Protein AF-S3ZLZ0-F1 (afdb_monomer)

Solvent-accessible surface area (backbone atoms only — not comparable to full-atom values): 15612 Å² total; per-residue (Å²): 135,89,82,82,87,83,90,78,91,82,80,86,79,88,79,81,82,79,76,82,82,76,79,81,76,82,78,79,80,78,80,73,85,79,81,84,86,83,93,72,87,85,77,96,72,77,96,67,76,80,90,71,89,88,77,70,60,45,66,70,95,40,57,32,29,70,54,44,30,70,66,44,75,74,44,41,88,57,41,86,88,42,59,62,62,49,50,73,42,20,68,31,83,58,87,48,93,52,28,28,36,24,24,20,25,32,58,64,66,50,75,46,72,57,95,88,40,80,34,39,16,30,59,38,65,42,37,48,32,31,43,34,31,36,35,54,58,83,55,33,39,41,82,77,48,73,34,48,33,20,32,64,87,65,48,73,21,26,27,34,55,39,51,88,89,66,54,76,66,46,16,34,64,83,54,80,46,78,49,80,66,32,45,57,25,43,34,31,38,27,50,44,76,45,96,90,51,25,34,42,31,19,21,35,70,50,49,27,43,35,37,24,42,72,75,23,36,39,63,35,35,38,29,24,40,85,70,78,87,61,84,40,58,45,54,74,41,65,75,41,65,42,74,55,71,71,57,77,69,102,69,27,28,63,70,70,87,63,85,77,75,131

pLDDT: mean 81.66, std 24.72, range [25.56, 98.81]

Secondary structure (DSSP, 8-state):
-----------------------------------------------PPPP------EEPP-BHHHHHHHHSTTS-S--TT-B---TTSEEEE-SSTTEEEEE--S---EEEEETTEEEEE-SSTT---EEEEEEEETTEEEEEEEEE-B-TTSPBPPSS-SSTTTSPPEE-TTSSSBPPP-TT---EEEEEE-TTS-EEEEETTTTEEEEE-TTSBEEEEEEETT----S-SS-EEEEE-GGGGG--STT-S---------

InterPro domains:
  IPR027372 Phytase-like domain [PF13449] (84-230)

Nearest PDB structures (foldseek):
  7qrw-assembly1_A  TM=3.285E-01  e=2.115E-02  Homo sapiens
  8j72-assembly1_A  TM=3.447E-01  e=5.380E-02  Mus musculus
  6fpt-assembly2_B  TM=3.811E-01  e=5.555E-01  Danio rerio
  6fpt-assembly1_A  TM=3.580E-01  e=4.663E-01  Danio rerio
  7pi2-assembly1_A  TM=4.188E-01  e=1.413E+00  Plasmodium falciparum 3D7

Radius of gyration: 27.0 Å; Cα contacts (8 Å, |Δi|>4): 533; chains: 1; bounding box: 111×55×60 Å

Mean predicted aligned error: 11.99 Å

Structure (mmCIF, N/CA/C/O backbone):
data_AF-S3ZLZ0-F1
#
_entry.id   AF-S3ZLZ0-F1
#
loop_
_atom_site.group_PDB
_atom_site.id
_atom_site.type_symbol
_atom_site.label_atom_id
_atom_site.label_alt_id
_atom_site.label_comp_id
_atom_site.label_asym_id
_atom_site.label_entity_id
_atom_site.label_seq_id
_atom_site.pdbx_PDB_ins_code
_atom_site.Cartn_x
_atom_site.Cartn_y
_atom_site.Cartn_z
_atom_site.occupancy
_atom_site.B_iso_or_equiv
_atom_site.auth_seq_id
_atom_site.auth_comp_id
_atom_site.auth_asym_id
_atom_site.auth_atom_id
_atom_site.pdbx_PDB_model_num
ATOM 1 N N . MET A 1 1 ? 88.728 6.659 38.361 1.00 40.69 1 MET A N 1
ATOM 2 C CA . MET A 1 1 ? 89.102 7.663 37.345 1.00 40.69 1 MET A CA 1
ATOM 3 C C . MET A 1 1 ? 87.832 8.323 36.850 1.00 40.69 1 MET A C 1
ATOM 5 O O . MET A 1 1 ? 86.852 7.631 36.617 1.00 40.69 1 MET A O 1
ATOM 9 N N . SER A 1 2 ? 87.846 9.652 36.825 1.00 34.69 2 SER A N 1
ATOM 10 C CA . SER A 1 2 ? 86.723 10.522 36.476 1.00 34.69 2 SER A CA 1
ATOM 11 C C . SER A 1 2 ? 86.460 10.497 34.967 1.00 34.69 2 SER A C 1
ATOM 13 O O . SER A 1 2 ? 87.403 10.383 34.183 1.00 34.69 2 SER A O 1
ATOM 15 N N . SER A 1 3 ? 85.207 10.640 34.540 1.00 41.09 3 SER A N 1
ATOM 16 C CA . SER A 1 3 ? 84.878 11.020 33.161 1.00 41.09 3 SER A CA 1
ATOM 17 C C . SER A 1 3 ? 83.669 11.947 33.166 1.00 41.09 3 SER A C 1
ATOM 19 O O . SER A 1 3 ? 82.602 11.614 33.675 1.00 41.09 3 SER A O 1
ATOM 21 N N . HIS A 1 4 ? 83.907 13.145 32.646 1.00 36.84 4 HIS A N 1
ATOM 22 C CA . HIS A 1 4 ? 83.015 14.290 32.593 1.00 36.84 4 HIS A CA 1
ATOM 23 C C . HIS A 1 4 ? 81.880 14.168 31.561 1.00 36.84 4 HIS A C 1
ATOM 25 O O . HIS A 1 4 ? 82.067 13.651 30.467 1.00 36.84 4 HIS A O 1
ATOM 31 N N . ALA A 1 5 ? 80.736 14.734 31.962 1.00 39.12 5 ALA A N 1
ATOM 32 C CA . ALA A 1 5 ? 79.794 15.605 31.247 1.00 39.12 5 ALA A CA 1
ATOM 33 C C . ALA A 1 5 ? 79.650 15.539 29.711 1.00 39.12 5 ALA A C 1
ATOM 35 O O . ALA A 1 5 ? 80.594 15.796 28.974 1.00 39.12 5 ALA A O 1
ATOM 36 N N . ALA A 1 6 ? 78.389 15.495 29.261 1.00 40.47 6 ALA A N 1
ATOM 37 C CA . ALA A 1 6 ? 77.835 16.546 28.397 1.00 40.47 6 ALA A CA 1
ATOM 38 C C . ALA A 1 6 ? 76.295 16.562 28.464 1.00 40.47 6 ALA A C 1
ATOM 40 O O . ALA A 1 6 ? 75.613 15.673 27.960 1.00 40.47 6 ALA A O 1
ATOM 41 N N . ASP A 1 7 ? 75.772 17.615 29.091 1.00 34.62 7 ASP A N 1
ATOM 42 C CA . ASP A 1 7 ? 74.373 18.041 29.092 1.00 34.62 7 ASP A CA 1
ATOM 43 C C . ASP A 1 7 ? 73.974 18.535 27.685 1.00 34.62 7 ASP A C 1
ATOM 45 O O . ASP A 1 7 ? 74.653 19.377 27.090 1.00 34.62 7 ASP A O 1
ATOM 49 N N . ARG A 1 8 ? 72.859 18.031 27.146 1.00 43.31 8 ARG A N 1
ATOM 50 C CA . ARG A 1 8 ? 72.140 18.660 26.029 1.00 43.31 8 ARG A CA 1
ATOM 51 C C . ARG A 1 8 ? 70.652 18.727 26.352 1.00 43.31 8 ARG A C 1
ATOM 53 O O . ARG A 1 8 ? 69.859 17.881 25.942 1.00 43.31 8 ARG A O 1
ATOM 60 N N . ARG A 1 9 ? 70.274 19.813 27.028 1.00 36.22 9 ARG A N 1
ATOM 61 C CA . ARG A 1 9 ? 68.907 20.351 27.073 1.00 36.22 9 ARG A CA 1
ATOM 62 C C . ARG A 1 9 ? 68.297 20.425 25.670 1.00 36.22 9 ARG A C 1
ATOM 64 O O . ARG A 1 9 ? 68.776 21.175 24.820 1.00 36.22 9 ARG A O 1
ATOM 71 N N . ARG A 1 10 ? 67.169 19.741 25.458 1.00 39.72 10 ARG A N 1
ATOM 72 C CA . ARG A 1 10 ? 66.200 20.093 24.410 1.00 39.72 10 ARG A CA 1
ATOM 73 C C . ARG A 1 10 ? 64.973 20.717 25.056 1.00 39.72 10 ARG A C 1
ATOM 75 O O . ARG A 1 10 ? 64.293 20.116 25.879 1.00 39.72 10 ARG A O 1
ATOM 82 N N . VAL A 1 11 ? 64.733 21.961 24.672 1.00 36.62 11 VAL A N 1
ATOM 83 C CA . VAL A 1 11 ? 63.635 22.814 25.113 1.00 36.62 11 VAL A CA 1
ATOM 84 C C . VAL A 1 11 ? 62.456 22.650 24.150 1.00 36.62 11 VAL A C 1
ATOM 86 O O . VAL A 1 11 ? 62.635 22.763 22.944 1.00 36.62 11 VAL A O 1
ATOM 89 N N . ARG A 1 12 ? 61.270 22.458 24.748 1.00 33.28 12 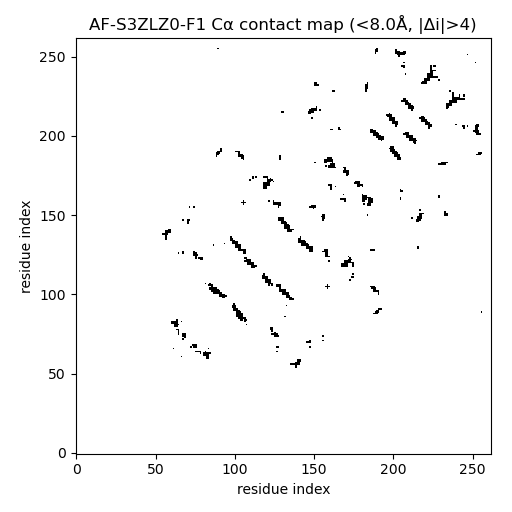ARG A N 1
ATOM 90 C CA . ARG A 1 12 ? 59.898 22.766 24.288 1.00 33.28 12 ARG A CA 1
ATOM 91 C C . ARG A 1 12 ? 59.432 22.211 22.933 1.00 33.28 12 ARG A C 1
ATOM 93 O O . ARG A 1 12 ? 59.915 22.605 21.881 1.00 33.28 12 ARG A O 1
ATOM 100 N N . ARG A 1 13 ? 58.268 21.556 22.966 1.00 37.56 13 ARG A N 1
ATOM 101 C CA . ARG A 1 13 ? 56.982 22.214 22.652 1.00 37.56 13 ARG A CA 1
ATOM 102 C C . ARG A 1 13 ? 55.826 21.267 22.971 1.00 37.56 13 ARG A C 1
ATOM 104 O O . ARG A 1 13 ? 55.656 20.241 22.327 1.00 37.56 13 ARG A O 1
ATOM 111 N N . SER A 1 14 ? 55.041 21.640 23.975 1.00 35.53 14 SER A N 1
ATOM 112 C CA . SER A 1 14 ? 53.722 21.074 24.233 1.00 35.53 14 SER A CA 1
ATOM 113 C C . SER A 1 14 ? 52.812 21.439 23.063 1.00 35.53 14 SER A C 1
ATOM 115 O O . SER A 1 14 ? 52.613 22.623 22.796 1.00 35.53 14 SER A O 1
ATOM 117 N N . VAL A 1 15 ? 52.273 20.444 22.365 1.00 37.19 15 VAL A N 1
ATOM 118 C CA . VAL A 1 15 ? 51.155 20.645 21.441 1.00 37.19 15 VAL A CA 1
ATOM 119 C C . VAL A 1 15 ? 49.917 20.153 22.172 1.00 37.19 15 VAL A C 1
ATOM 121 O O . VAL A 1 15 ? 49.659 18.957 22.260 1.00 37.19 15 VAL A O 1
ATOM 124 N N . ALA A 1 16 ? 49.197 21.096 22.775 1.00 36.84 16 ALA A N 1
ATOM 125 C CA . ALA A 1 16 ? 47.845 20.862 23.244 1.00 36.84 16 ALA A CA 1
ATOM 126 C C . ALA A 1 16 ? 46.958 20.689 22.005 1.00 36.84 16 ALA A C 1
ATOM 128 O O . ALA A 1 16 ? 46.725 21.647 21.269 1.00 36.84 16 ALA A O 1
ATOM 129 N N . PHE A 1 17 ? 46.487 19.469 21.753 1.00 35.56 17 PHE A N 1
ATOM 130 C CA . PHE A 1 17 ? 45.368 19.262 20.843 1.00 35.56 17 PHE A CA 1
ATOM 131 C C . PHE A 1 17 ? 44.108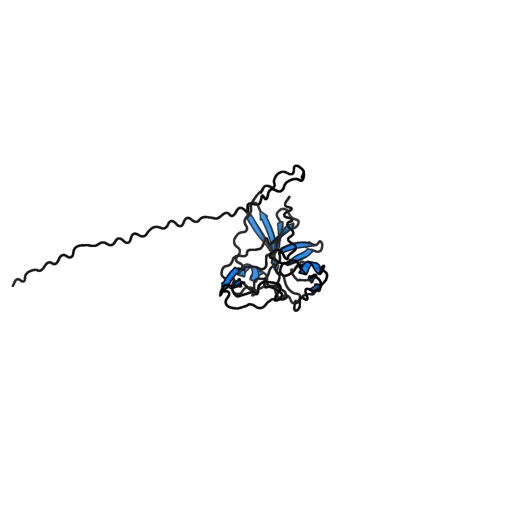 19.748 21.559 1.00 35.56 17 PHE A C 1
ATOM 133 O O . PHE A 1 17 ? 43.531 19.048 22.389 1.00 35.56 17 PHE A O 1
ATOM 140 N N . GLY A 1 18 ? 43.728 20.994 21.279 1.00 33.03 18 GLY A N 1
ATOM 141 C CA . GLY A 1 18 ? 42.407 21.501 21.606 1.00 33.03 18 GLY A CA 1
ATOM 142 C C . GLY A 1 18 ? 41.376 20.683 20.839 1.00 33.03 18 GLY 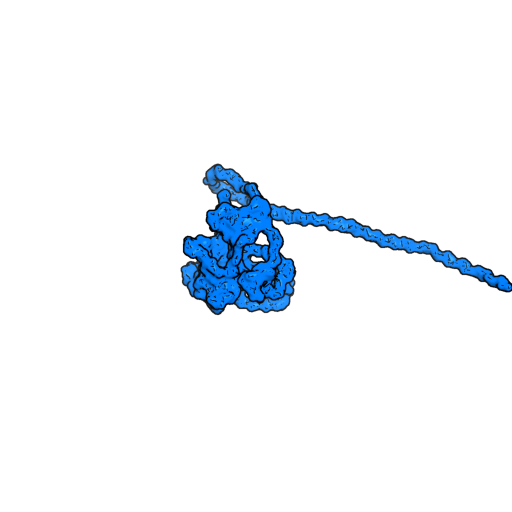A C 1
ATOM 143 O O . GLY A 1 18 ? 41.339 20.724 19.614 1.00 33.03 18 GLY A O 1
ATOM 144 N N . VAL A 1 19 ? 40.568 19.917 21.564 1.00 36.81 19 VAL A N 1
ATOM 145 C CA . VAL A 1 19 ? 39.350 19.304 21.039 1.00 36.81 19 VAL A CA 1
ATOM 146 C C . VAL A 1 19 ? 38.295 20.410 21.011 1.00 36.81 19 VAL A C 1
ATOM 148 O O . VAL A 1 19 ? 37.903 20.873 22.086 1.00 36.81 19 VAL A O 1
ATOM 151 N N . PRO A 1 20 ? 37.822 20.886 19.846 1.00 36.59 20 PRO A N 1
ATOM 152 C CA . PRO A 1 20 ? 36.631 21.712 19.835 1.00 36.59 20 PRO A CA 1
ATOM 153 C C . PRO A 1 20 ? 35.443 20.808 20.177 1.00 36.59 20 PRO A C 1
ATOM 155 O O . PRO A 1 20 ? 35.049 19.933 19.407 1.00 36.59 20 PRO A O 1
ATOM 158 N N . LEU A 1 21 ? 34.906 21.012 21.379 1.00 32.88 21 LEU A N 1
ATOM 159 C CA . LEU A 1 21 ? 33.639 20.470 21.844 1.00 32.88 21 LEU A CA 1
ATOM 160 C C . LEU A 1 21 ? 32.525 21.035 20.947 1.00 32.88 21 LEU A C 1
ATOM 162 O O . LEU A 1 21 ? 31.984 22.108 21.205 1.00 32.88 21 LEU A O 1
ATOM 166 N N . ALA A 1 22 ? 32.224 20.345 19.848 1.00 34.31 22 ALA A N 1
ATOM 167 C CA . ALA A 1 22 ? 31.077 20.663 19.014 1.00 34.31 22 ALA A CA 1
ATOM 168 C C . ALA A 1 22 ? 29.806 20.259 19.773 1.00 34.31 22 ALA A C 1
ATOM 170 O O . ALA A 1 22 ? 29.448 19.084 19.849 1.00 34.31 22 ALA A O 1
ATOM 171 N N . LEU A 1 23 ? 29.147 21.249 20.373 1.00 30.81 23 LEU A N 1
ATOM 172 C CA . LEU A 1 23 ? 27.781 21.145 20.874 1.00 30.81 23 LEU A CA 1
ATOM 173 C C . LEU A 1 23 ? 26.861 20.772 19.702 1.00 30.81 23 LEU A C 1
ATOM 175 O O . LEU A 1 23 ? 26.488 21.621 18.896 1.00 30.81 23 LEU A O 1
ATOM 179 N N . LEU A 1 24 ? 26.510 19.490 19.604 1.00 30.86 24 LEU A N 1
ATOM 180 C CA . LEU A 1 24 ? 25.417 19.000 18.768 1.00 30.86 24 LEU A CA 1
ATOM 181 C C . LEU A 1 24 ? 24.099 19.508 19.362 1.00 30.86 24 LEU A C 1
ATOM 183 O O . LEU A 1 24 ? 23.493 18.875 20.225 1.00 30.86 24 LEU A O 1
ATOM 187 N N . THR A 1 25 ? 23.658 20.679 18.919 1.00 33.03 25 THR A N 1
ATOM 188 C CA . THR A 1 25 ? 22.282 21.128 19.110 1.00 33.03 25 THR A CA 1
ATOM 189 C C . THR A 1 25 ? 21.374 20.262 18.240 1.00 33.03 25 THR A C 1
ATOM 191 O O . THR A 1 25 ? 21.302 20.416 17.023 1.00 33.03 25 THR A O 1
ATOM 194 N N . ALA A 1 26 ? 20.675 19.317 18.868 1.00 34.06 26 ALA A N 1
ATOM 195 C CA . ALA A 1 26 ? 19.578 18.600 18.238 1.00 34.06 26 ALA A CA 1
ATOM 196 C C . ALA A 1 26 ? 18.432 19.590 17.974 1.00 34.06 26 ALA A C 1
ATOM 198 O O . ALA A 1 26 ? 17.624 19.886 18.853 1.00 34.06 26 ALA A O 1
ATOM 199 N N . VAL A 1 27 ? 18.380 20.141 16.761 1.00 32.56 27 VAL A N 1
ATOM 200 C CA . VAL A 1 27 ? 17.217 20.890 16.283 1.00 32.56 27 VAL A CA 1
ATOM 201 C C . VAL A 1 27 ? 16.132 19.866 15.965 1.00 32.56 27 VAL A C 1
ATOM 203 O O . VAL A 1 27 ? 16.143 19.228 14.915 1.00 32.56 27 VAL A O 1
ATOM 206 N N . ALA A 1 28 ? 15.193 19.686 16.892 1.00 33.78 28 ALA A N 1
ATOM 207 C CA . ALA A 1 28 ? 13.940 19.010 16.602 1.00 33.78 28 ALA A CA 1
ATOM 208 C C . ALA A 1 28 ? 13.127 19.910 15.660 1.00 33.78 28 ALA A C 1
ATOM 210 O O . ALA A 1 28 ? 12.515 20.887 16.091 1.00 33.78 28 ALA A O 1
ATOM 211 N N . VAL A 1 29 ? 13.149 19.608 14.361 1.00 31.95 29 VAL A N 1
ATOM 212 C CA . VAL A 1 29 ? 12.260 20.245 13.386 1.00 31.95 29 VAL A CA 1
ATOM 213 C C . VAL A 1 29 ? 10.855 19.700 13.626 1.00 31.95 29 VAL A C 1
ATOM 215 O O . VAL A 1 29 ? 10.463 18.665 13.092 1.00 31.95 29 VAL A O 1
ATOM 218 N N . THR A 1 30 ? 10.077 20.387 14.456 1.00 38.91 30 THR A N 1
ATOM 219 C CA . THR A 1 30 ? 8.628 20.209 14.508 1.00 38.91 30 THR A CA 1
ATOM 220 C C . THR A 1 30 ? 8.035 20.885 13.275 1.00 38.91 30 THR A C 1
ATOM 222 O O . THR A 1 30 ? 7.685 22.060 13.288 1.00 38.91 30 THR A O 1
ATOM 225 N N . GLY A 1 31 ? 7.966 20.148 12.165 1.00 32.38 31 GLY A N 1
ATOM 226 C CA . GLY A 1 31 ? 7.283 20.610 10.961 1.00 32.38 31 GLY A CA 1
ATOM 227 C C . GLY A 1 31 ? 5.791 20.784 11.237 1.00 32.38 31 GLY A C 1
ATOM 228 O O . GLY A 1 31 ? 5.026 19.826 11.169 1.00 32.38 31 GLY A O 1
ATOM 229 N N . THR A 1 32 ? 5.359 22.000 11.565 1.00 35.38 32 THR A N 1
ATOM 230 C CA . THR A 1 32 ? 3.955 22.386 11.465 1.00 35.38 32 THR A CA 1
ATOM 231 C C . THR A 1 32 ? 3.664 22.628 9.990 1.00 35.38 32 THR A C 1
ATOM 233 O O . THR A 1 32 ? 4.237 23.515 9.365 1.00 35.38 32 THR A O 1
ATOM 236 N N . ALA A 1 33 ? 2.798 21.807 9.399 1.00 34.72 33 ALA A N 1
ATOM 237 C CA . ALA A 1 33 ? 2.289 22.060 8.060 1.00 34.72 33 ALA A CA 1
ATOM 238 C C . ALA A 1 33 ? 1.483 23.370 8.081 1.00 34.72 33 ALA A C 1
ATOM 240 O O . ALA A 1 33 ? 0.333 23.402 8.517 1.00 34.72 33 ALA A O 1
ATOM 241 N N . THR A 1 34 ? 2.100 24.468 7.652 1.00 35.88 34 THR A N 1
ATOM 242 C CA . THR A 1 34 ? 1.432 25.745 7.413 1.00 35.88 34 THR A CA 1
ATOM 243 C C . THR A 1 34 ? 0.790 25.708 6.025 1.00 35.88 34 THR A C 1
ATOM 245 O O . THR A 1 34 ? 1.409 26.022 5.015 1.00 35.88 34 THR A O 1
ATOM 248 N N . GLY A 1 35 ? -0.478 25.307 5.949 1.00 38.12 35 GLY A N 1
ATOM 249 C CA . GLY A 1 35 ? -1.365 25.856 4.915 1.00 38.12 35 GLY A CA 1
ATOM 250 C C . GLY A 1 35 ? -1.830 27.234 5.405 1.00 38.12 35 GLY A C 1
ATOM 251 O O . GLY A 1 35 ? -2.051 27.385 6.600 1.00 38.12 35 GLY A O 1
ATOM 252 N N . VAL A 1 36 ? -2.004 28.306 4.638 1.00 40.16 36 VAL A N 1
ATOM 253 C CA . VAL A 1 36 ? -2.258 28.574 3.212 1.00 40.16 36 VAL A CA 1
ATOM 254 C C . VAL A 1 36 ? -2.134 30.110 3.063 1.00 40.16 36 VAL A C 1
ATOM 256 O O . VAL A 1 36 ? -2.397 30.792 4.047 1.00 40.16 36 VAL A O 1
ATOM 259 N N . GLN A 1 37 ? -1.843 30.668 1.877 1.00 38.44 37 GLN A N 1
ATOM 260 C CA . GLN A 1 37 ? -2.653 31.759 1.277 1.00 38.44 37 GLN A CA 1
ATOM 261 C C . GLN A 1 37 ? -2.115 32.165 -0.099 1.00 38.44 37 GLN A C 1
ATOM 263 O O . GLN A 1 37 ? -1.058 32.770 -0.223 1.00 38.44 37 GLN A O 1
ATOM 268 N N . SER A 1 38 ? -2.867 31.814 -1.144 1.00 37.00 38 SER A N 1
ATOM 269 C CA . SER A 1 38 ? -2.905 32.624 -2.360 1.00 37.00 38 SER A CA 1
ATOM 270 C C . SER A 1 38 ? -4.186 33.442 -2.283 1.00 37.00 38 SER A C 1
ATOM 272 O O . SER A 1 38 ? -5.277 32.885 -2.144 1.00 37.00 38 SER A O 1
ATOM 274 N N . ASP A 1 39 ? -4.030 34.761 -2.288 1.00 37.09 39 ASP A N 1
ATOM 275 C CA . ASP A 1 39 ? -5.136 35.700 -2.358 1.00 37.09 39 ASP A CA 1
ATOM 276 C C . ASP A 1 39 ? -5.784 35.590 -3.739 1.00 37.09 39 ASP A C 1
ATOM 278 O O . ASP A 1 39 ? -5.148 35.836 -4.763 1.00 37.09 39 ASP A O 1
ATOM 282 N N . ALA A 1 40 ? -7.060 35.218 -3.767 1.00 37.28 40 ALA A N 1
ATOM 283 C CA . ALA A 1 40 ? -7.909 35.406 -4.929 1.00 37.28 40 ALA A CA 1
ATOM 284 C C . ALA A 1 40 ? -9.134 36.209 -4.502 1.00 37.28 40 ALA A C 1
ATOM 286 O O . ALA A 1 40 ? -9.858 35.857 -3.569 1.00 37.28 40 ALA A O 1
ATOM 287 N N . SER A 1 41 ? -9.325 37.319 -5.203 1.00 39.66 41 SER A N 1
ATOM 288 C CA . SER A 1 41 ? -10.481 38.191 -5.129 1.00 39.66 41 SER A CA 1
ATOM 289 C C . SER A 1 41 ? -11.791 37.425 -5.293 1.00 39.66 41 SER A C 1
ATOM 291 O O . SER A 1 41 ? -11.980 36.724 -6.283 1.00 39.66 41 SER A O 1
ATOM 293 N N . GLY A 1 42 ? -12.705 37.694 -4.361 1.00 41.94 42 GLY A N 1
ATOM 294 C CA . GLY A 1 42 ? -14.140 37.765 -4.609 1.00 41.94 42 GLY A CA 1
ATOM 295 C C . GLY A 1 42 ? -14.873 36.441 -4.780 1.00 41.94 42 GLY A C 1
ATOM 296 O O . GLY A 1 42 ? -15.162 36.050 -5.898 1.00 41.94 42 GLY A O 1
ATOM 297 N N . GLU A 1 43 ? -15.314 35.853 -3.668 1.00 36.09 43 GLU A N 1
ATOM 298 C CA . GLU A 1 43 ? -16.664 35.284 -3.574 1.00 36.09 43 GLU A CA 1
ATOM 299 C C . GLU A 1 43 ? -17.063 35.095 -2.102 1.00 36.09 43 GLU A C 1
ATOM 301 O O . GLU A 1 43 ? -16.321 34.541 -1.289 1.00 36.09 43 GLU A O 1
ATOM 306 N N . SER A 1 44 ? -18.242 35.612 -1.753 1.00 44.78 44 SER A N 1
ATOM 307 C CA . SER A 1 44 ? -18.833 35.574 -0.414 1.00 44.78 44 SER A CA 1
ATOM 308 C C . SER A 1 44 ? -19.050 34.127 0.047 1.00 44.78 44 SER A C 1
ATOM 310 O O . SER A 1 44 ? -19.994 33.460 -0.376 1.00 44.78 44 SER A O 1
ATOM 312 N N . ARG A 1 45 ? -18.181 33.632 0.934 1.00 49.94 45 ARG A N 1
ATOM 313 C CA . ARG A 1 45 ? -18.404 32.401 1.704 1.00 49.94 45 ARG A CA 1
ATOM 314 C C . ARG A 1 45 ? -18.808 32.785 3.123 1.00 49.94 45 ARG A C 1
ATOM 316 O O . ARG A 1 45 ? -18.170 33.629 3.745 1.00 49.94 45 ARG A O 1
ATOM 323 N N . GLY A 1 46 ? -19.901 32.186 3.601 1.00 51.22 46 GLY A N 1
ATOM 324 C CA . GLY A 1 46 ? -20.477 32.441 4.922 1.00 51.22 46 GLY A CA 1
ATOM 325 C C . GLY A 1 46 ? -19.447 32.366 6.053 1.00 51.22 46 GLY A C 1
ATOM 326 O O . GLY A 1 46 ? -18.422 31.702 5.917 1.00 51.22 46 GLY A O 1
ATOM 327 N N . LYS A 1 47 ? -19.741 33.053 7.168 1.00 48.09 47 LYS A N 1
ATOM 328 C CA . LYS A 1 47 ? -18.926 33.167 8.395 1.00 48.09 47 LYS A CA 1
ATOM 329 C C . LYS A 1 47 ? -18.667 31.809 9.085 1.00 48.09 47 LYS A C 1
ATOM 331 O O . LYS A 1 47 ? -19.088 31.591 10.217 1.00 48.09 47 LYS A O 1
ATOM 336 N N . GLY A 1 48 ? -17.988 30.883 8.421 1.00 58.81 48 GLY A N 1
ATOM 337 C CA . GLY A 1 48 ? -17.330 29.755 9.064 1.00 58.81 48 GLY A CA 1
ATOM 338 C C . GLY A 1 48 ? -16.043 30.266 9.698 1.00 58.81 48 GLY A C 1
ATOM 339 O O . GLY A 1 48 ? -15.245 30.911 9.020 1.00 58.81 48 GLY A O 1
ATOM 340 N N . GLY A 1 49 ? -15.862 30.034 11.000 1.00 77.56 49 GLY A N 1
ATOM 341 C CA . GLY A 1 49 ? -14.605 30.352 11.676 1.00 77.56 49 GLY A CA 1
ATOM 342 C C . GLY A 1 49 ? -13.418 29.703 10.961 1.00 77.56 49 GLY A C 1
ATOM 343 O O . GLY A 1 49 ? -13.561 28.662 10.316 1.00 77.56 49 GLY A O 1
ATOM 344 N N . THR A 1 50 ? -12.245 30.322 11.063 1.00 86.75 50 THR A N 1
ATOM 345 C CA . THR A 1 50 ? -11.018 29.760 10.499 1.00 86.75 50 THR A CA 1
ATOM 346 C C . THR A 1 50 ? -10.780 28.353 11.067 1.00 86.75 50 THR A C 1
ATOM 348 O O . THR A 1 50 ? -10.901 28.157 12.283 1.00 86.75 50 THR A O 1
ATOM 351 N N . PRO A 1 51 ? -10.467 27.349 10.223 1.00 86.62 51 PRO A N 1
ATOM 352 C CA . PRO A 1 51 ? -10.095 26.027 10.709 1.00 86.62 51 PRO A CA 1
ATOM 353 C C . PRO A 1 51 ? -8.946 26.144 11.714 1.00 86.62 51 PRO A C 1
ATOM 355 O O . PRO A 1 51 ? -7.945 26.805 11.437 1.00 86.62 51 PRO A O 1
ATOM 358 N N . ARG A 1 52 ? -9.081 25.505 12.881 1.00 92.81 52 ARG A N 1
ATOM 359 C CA . ARG A 1 52 ? -8.020 25.456 13.894 1.00 92.81 52 ARG A CA 1
ATOM 360 C C . ARG A 1 52 ? -7.695 24.015 14.250 1.00 92.81 52 ARG A C 1
ATOM 362 O O . ARG A 1 52 ? -8.595 23.188 14.384 1.00 92.81 52 ARG A O 1
ATOM 369 N N . VAL A 1 53 ? -6.419 23.742 14.498 1.00 89.94 53 VAL A N 1
ATOM 370 C CA . VAL A 1 53 ? -5.985 22.475 15.095 1.00 89.94 53 VAL A CA 1
ATOM 371 C C . VAL A 1 53 ? -6.485 22.421 16.540 1.00 89.94 53 VAL A C 1
ATOM 373 O O . VAL A 1 53 ? -6.158 23.286 17.351 1.00 89.94 53 VAL A O 1
ATOM 376 N N . THR A 1 54 ? -7.306 21.423 16.866 1.00 90.44 54 THR A N 1
ATOM 377 C CA . THR A 1 54 ? -7.888 21.243 18.210 1.00 90.44 54 THR A CA 1
ATOM 378 C C . THR A 1 54 ? -7.074 20.302 19.097 1.00 90.44 54 THR A C 1
ATOM 380 O O . THR A 1 54 ? -7.251 20.301 20.313 1.00 90.44 54 THR A O 1
ATOM 383 N N . GLY A 1 55 ? -6.156 19.533 18.510 1.00 90.56 55 GLY A N 1
ATOM 384 C CA . GLY A 1 55 ? -5.251 18.639 19.218 1.00 90.56 55 GLY A CA 1
ATOM 385 C C . GLY A 1 55 ? -4.280 17.948 18.267 1.00 90.56 55 GLY A C 1
ATOM 386 O O . GLY A 1 55 ? -4.481 17.932 17.054 1.00 90.56 55 GLY A O 1
ATOM 387 N N . THR A 1 56 ? -3.226 17.373 18.834 1.00 93.50 56 THR A N 1
ATOM 388 C CA . THR A 1 56 ? -2.257 16.541 18.119 1.00 93.50 56 THR A CA 1
ATOM 389 C C . THR A 1 56 ? -2.030 15.249 18.890 1.00 93.50 56 THR A C 1
ATOM 391 O O . THR A 1 56 ? -2.058 15.224 20.125 1.00 93.50 56 THR A O 1
ATOM 394 N N . ALA A 1 57 ? -1.818 14.165 18.152 1.00 94.62 57 ALA A N 1
ATOM 395 C CA . ALA A 1 57 ? -1.471 12.870 18.706 1.00 94.62 57 ALA A CA 1
ATOM 396 C C . ALA A 1 57 ? -0.356 12.237 17.878 1.00 94.62 57 ALA A C 1
ATOM 398 O O . ALA A 1 57 ? -0.283 12.445 16.669 1.00 94.62 57 ALA A O 1
ATOM 399 N N . THR A 1 58 ? 0.493 11.461 18.542 1.00 95.25 58 THR A N 1
ATOM 400 C CA . THR A 1 58 ? 1.683 10.864 17.935 1.00 95.25 58 THR A CA 1
ATOM 401 C C . THR A 1 58 ? 1.547 9.349 17.907 1.00 95.25 58 THR A C 1
ATOM 403 O O . THR A 1 58 ? 1.207 8.730 18.920 1.00 95.25 58 THR A O 1
ATOM 406 N N . LEU A 1 59 ? 1.809 8.760 16.743 1.00 94.75 59 LEU A N 1
ATOM 407 C CA . LEU A 1 59 ? 2.102 7.338 16.618 1.00 94.75 59 LEU A CA 1
ATOM 408 C C . LEU A 1 59 ? 3.579 7.140 16.967 1.00 94.75 59 LEU A C 1
ATOM 410 O O . LEU A 1 59 ? 4.418 7.859 16.434 1.00 94.75 59 LEU A O 1
ATOM 414 N N . GLY A 1 60 ? 3.876 6.232 17.895 1.00 94.38 60 GLY A N 1
ATOM 415 C CA . GLY A 1 60 ? 5.265 5.881 18.204 1.00 94.38 60 GLY A CA 1
ATOM 416 C C . GLY A 1 60 ? 5.914 5.091 17.069 1.00 94.38 60 GLY A C 1
ATOM 417 O O . GLY A 1 60 ? 5.209 4.572 16.203 1.00 94.38 60 GLY A O 1
ATOM 418 N N . ASP A 1 61 ? 7.236 4.973 17.111 1.00 96.12 61 ASP A N 1
ATOM 419 C CA . ASP A 1 61 ? 7.998 4.251 16.094 1.00 96.12 61 ASP A CA 1
ATOM 420 C C . ASP A 1 61 ? 7.591 2.770 16.061 1.00 96.12 61 ASP A C 1
ATOM 422 O O . ASP A 1 61 ? 7.454 2.103 17.094 1.00 96.12 61 ASP A O 1
ATOM 426 N N . ILE A 1 62 ? 7.352 2.262 14.855 1.00 97.44 62 ILE A N 1
ATOM 427 C CA . ILE A 1 62 ? 6.991 0.868 14.603 1.00 97.44 62 ILE A CA 1
ATOM 428 C C . ILE A 1 62 ? 7.963 0.350 13.547 1.00 97.44 62 ILE A C 1
ATOM 430 O O . ILE A 1 62 ? 7.855 0.779 12.403 1.00 97.44 62 ILE A O 1
ATOM 434 N N . PRO A 1 63 ? 8.845 -0.609 13.862 1.00 97.94 63 PRO A N 1
ATOM 435 C CA . PRO A 1 63 ? 9.747 -1.179 12.868 1.00 97.94 63 PRO A CA 1
ATOM 436 C C . PRO A 1 63 ? 8.980 -1.808 11.693 1.00 97.94 63 PRO A C 1
ATOM 438 O O . PRO A 1 63 ? 8.095 -2.651 11.899 1.00 97.94 63 PRO A O 1
ATOM 441 N N . LEU A 1 64 ? 9.316 -1.421 10.458 1.00 98.06 64 LEU A N 1
ATOM 442 C CA . LEU A 1 64 ? 8.560 -1.803 9.260 1.00 98.06 64 LEU A CA 1
ATOM 443 C C . LEU A 1 64 ? 8.610 -3.309 8.987 1.00 98.06 64 LEU A C 1
ATOM 445 O O . LEU A 1 64 ? 7.576 -3.915 8.684 1.00 98.06 64 LEU A O 1
ATOM 449 N N . GLY A 1 65 ? 9.789 -3.928 9.089 1.00 98.00 65 GLY A N 1
ATOM 450 C CA . GLY A 1 65 ? 9.964 -5.357 8.840 1.00 98.00 65 GLY A CA 1
ATOM 451 C C . GLY A 1 65 ? 9.158 -6.215 9.816 1.00 98.00 65 GLY A C 1
ATOM 452 O O . GLY A 1 65 ? 8.341 -7.025 9.370 1.00 98.00 65 GLY A O 1
ATOM 453 N N . PRO A 1 66 ? 9.309 -6.027 11.141 1.00 98.19 66 PRO A N 1
ATOM 454 C CA . PRO A 1 66 ? 8.492 -6.707 12.144 1.00 98.19 66 PRO A CA 1
ATOM 455 C C . PRO A 1 66 ? 6.984 -6.476 12.003 1.00 98.19 66 PRO A C 1
ATOM 457 O O . PRO A 1 66 ? 6.210 -7.392 12.284 1.00 98.19 66 PRO A O 1
ATOM 460 N N . PHE A 1 67 ? 6.547 -5.286 11.578 1.00 98.25 67 PHE A N 1
ATOM 461 C CA . PHE A 1 67 ? 5.135 -5.032 11.284 1.00 98.25 67 PHE A CA 1
ATOM 462 C C . PHE A 1 67 ? 4.645 -5.885 10.107 1.00 98.25 67 PHE A C 1
ATOM 464 O O . PHE A 1 67 ? 3.700 -6.656 10.269 1.00 98.25 67 PHE A O 1
ATOM 471 N N . SER A 1 68 ? 5.326 -5.806 8.963 1.00 98.06 68 SER A N 1
ATOM 472 C CA . SER A 1 68 ? 4.924 -6.495 7.727 1.00 98.06 68 SER A CA 1
ATOM 473 C C . SER A 1 68 ? 4.954 -8.017 7.906 1.00 98.06 68 SER A C 1
ATOM 475 O O . SER A 1 68 ? 3.965 -8.703 7.661 1.00 98.06 68 SER A O 1
ATOM 477 N N . ASN A 1 69 ? 6.036 -8.551 8.485 1.00 98.19 69 ASN A N 1
ATOM 478 C CA . ASN A 1 69 ? 6.203 -9.991 8.701 1.00 98.19 69 ASN A CA 1
ATOM 479 C C . ASN A 1 69 ? 5.249 -10.585 9.749 1.00 98.19 69 ASN A C 1
ATOM 481 O O . ASN A 1 69 ? 5.051 -11.800 9.770 1.00 98.19 69 ASN A O 1
ATOM 485 N N . ARG A 1 70 ? 4.649 -9.761 10.619 1.00 98.06 70 ARG A N 1
ATOM 486 C CA . ARG A 1 70 ? 3.565 -10.205 11.510 1.00 98.06 70 ARG A CA 1
ATOM 487 C C . ARG A 1 70 ? 2.272 -10.454 10.735 1.00 98.06 70 ARG A C 1
ATOM 489 O O . ARG A 1 70 ? 1.510 -11.335 11.121 1.00 98.06 70 ARG A O 1
ATOM 496 N N . LEU A 1 71 ? 2.023 -9.677 9.680 1.00 97.50 71 LEU A N 1
ATOM 497 C CA . LEU A 1 71 ? 0.838 -9.807 8.831 1.00 97.50 71 LEU A CA 1
ATOM 498 C C . LEU A 1 71 ? 1.026 -10.899 7.777 1.00 97.50 71 LEU A C 1
ATOM 500 O O . LEU A 1 71 ? 0.157 -11.755 7.618 1.00 97.50 71 LEU A O 1
ATOM 504 N N . LEU A 1 72 ? 2.166 -10.884 7.085 1.00 97.06 72 LEU A N 1
ATOM 505 C CA . LEU A 1 72 ? 2.549 -11.857 6.069 1.00 97.06 72 LEU A CA 1
ATOM 506 C C . LEU A 1 72 ? 4.023 -12.250 6.261 1.00 97.06 72 LEU A C 1
ATOM 508 O O . LEU A 1 72 ? 4.922 -11.506 5.872 1.00 97.06 72 LEU A O 1
ATOM 512 N N . PRO A 1 73 ? 4.311 -13.420 6.856 1.00 97.38 73 PRO A N 1
ATOM 513 C CA . PRO A 1 73 ? 5.684 -13.829 7.129 1.00 97.38 73 PRO A CA 1
ATOM 514 C C . PRO A 1 73 ? 6.557 -13.906 5.871 1.00 97.38 73 PRO A C 1
ATOM 516 O O . PRO A 1 73 ? 6.218 -14.579 4.897 1.00 97.38 73 PRO A O 1
ATOM 519 N N . GLY A 1 74 ? 7.723 -13.258 5.922 1.00 95.88 74 GLY A N 1
ATOM 520 C CA . GLY A 1 74 ? 8.754 -13.337 4.888 1.00 95.88 74 GLY A CA 1
ATOM 521 C C . GLY A 1 74 ? 8.610 -12.328 3.747 1.00 95.88 74 GLY A C 1
ATOM 522 O O . GLY A 1 74 ? 9.411 -12.386 2.810 1.00 95.88 74 GLY A O 1
ATOM 523 N N . THR A 1 75 ? 7.645 -11.401 3.803 1.00 95.50 75 THR A N 1
ATOM 524 C CA . THR A 1 75 ? 7.509 -10.342 2.787 1.00 95.50 75 THR A CA 1
ATOM 525 C C . THR A 1 75 ? 8.665 -9.351 2.851 1.00 95.50 75 THR A C 1
ATOM 527 O O . THR A 1 75 ? 9.220 -8.979 1.815 1.00 95.50 75 THR A O 1
ATOM 530 N N . VAL A 1 76 ? 9.129 -9.014 4.058 1.00 97.56 76 VAL A N 1
ATOM 531 C CA . VAL A 1 76 ? 10.248 -8.092 4.271 1.00 97.56 76 VAL A CA 1
ATOM 532 C C . VAL A 1 76 ? 11.457 -8.842 4.824 1.00 97.56 76 VAL A C 1
ATOM 534 O O . VAL A 1 76 ? 11.484 -9.251 5.980 1.00 97.56 76 VAL A O 1
ATOM 537 N N . ARG A 1 77 ? 12.484 -9.018 3.985 1.00 95.06 77 ARG A N 1
ATOM 538 C CA . ARG A 1 77 ? 13.747 -9.678 4.372 1.00 95.06 77 ARG A CA 1
ATOM 539 C C . ARG A 1 77 ? 14.737 -8.739 5.060 1.00 95.06 77 ARG A C 1
ATOM 541 O O . ARG A 1 77 ? 15.494 -9.179 5.913 1.00 95.06 77 ARG A O 1
ATOM 548 N N . ASP A 1 78 ? 14.739 -7.477 4.651 1.00 96.62 78 ASP A N 1
ATOM 549 C CA . ASP A 1 78 ? 15.626 -6.431 5.150 1.00 96.62 78 ASP A CA 1
ATOM 550 C C . ASP A 1 78 ? 14.904 -5.089 4.993 1.00 96.62 78 ASP A C 1
ATOM 552 O O . ASP A 1 78 ? 14.657 -4.636 3.870 1.00 96.62 78 ASP A O 1
ATOM 556 N N . ASP A 1 79 ? 14.514 -4.497 6.120 1.00 96.06 79 ASP A N 1
ATOM 557 C CA . ASP A 1 79 ? 13.835 -3.202 6.179 1.00 96.06 79 ASP A CA 1
ATOM 558 C C . ASP A 1 79 ? 14.808 -2.019 6.236 1.00 96.06 79 ASP A C 1
ATOM 560 O O . ASP A 1 79 ? 14.364 -0.873 6.196 1.00 96.06 79 ASP A O 1
ATOM 564 N N . ARG A 1 80 ? 16.124 -2.276 6.296 1.00 95.94 80 ARG A N 1
ATOM 565 C CA . ARG A 1 80 ? 17.185 -1.261 6.384 1.00 95.94 80 ARG A CA 1
ATOM 566 C C . ARG A 1 80 ? 17.021 -0.314 7.578 1.00 95.94 80 ARG A C 1
ATOM 568 O O . ARG A 1 80 ? 17.459 0.832 7.508 1.00 95.94 80 ARG A O 1
ATOM 575 N N . GLY A 1 81 ? 16.388 -0.780 8.658 1.00 96.06 81 GLY A N 1
ATOM 576 C CA . GLY A 1 81 ? 16.116 0.033 9.845 1.00 96.06 81 GLY A CA 1
ATOM 577 C C . GLY A 1 81 ? 15.072 1.128 9.614 1.00 96.06 81 GLY A C 1
ATOM 578 O O . GLY A 1 81 ? 15.052 2.109 10.350 1.00 96.06 81 GLY A O 1
ATOM 579 N N . VAL A 1 82 ? 14.241 0.996 8.576 1.00 95.94 82 VAL A N 1
ATOM 580 C CA . VAL A 1 82 ? 13.150 1.933 8.303 1.00 95.94 82 VAL A CA 1
ATOM 581 C C . VAL A 1 82 ? 11.960 1.626 9.212 1.00 95.94 82 VAL A C 1
ATOM 583 O O . VAL A 1 82 ? 11.508 0.483 9.303 1.00 95.94 82 VAL A O 1
ATOM 586 N N . ASP A 1 83 ? 11.409 2.662 9.837 1.00 97.00 83 ASP A N 1
ATOM 587 C CA . ASP A 1 83 ? 10.138 2.574 10.551 1.00 97.00 83 ASP A CA 1
ATOM 588 C C . ASP A 1 83 ? 8.939 2.671 9.597 1.00 97.00 83 ASP A C 1
ATOM 590 O O . ASP A 1 83 ? 8.998 3.235 8.500 1.00 97.00 83 ASP A O 1
ATOM 594 N N . LEU A 1 84 ? 7.813 2.109 10.025 1.00 95.62 84 LEU A N 1
ATOM 595 C CA . LEU A 1 84 ? 6.541 2.131 9.326 1.00 95.62 84 LEU A CA 1
ATOM 596 C C . LE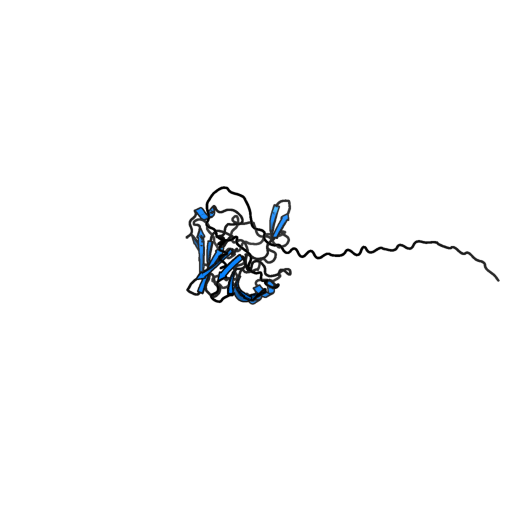U A 1 84 ? 6.020 3.570 9.218 1.00 95.62 84 LEU A C 1
ATOM 598 O O . LEU A 1 84 ? 5.405 4.110 10.138 1.00 95.62 84 LEU A O 1
ATOM 602 N N . GLY A 1 85 ? 6.235 4.167 8.052 1.00 90.19 85 GLY A N 1
ATOM 603 C CA . GLY A 1 85 ? 5.611 5.416 7.632 1.00 90.19 85 GLY A CA 1
ATOM 604 C C . GLY A 1 85 ? 4.351 5.193 6.794 1.00 90.19 85 GLY A C 1
ATOM 605 O O . GLY A 1 85 ? 3.890 4.071 6.592 1.00 90.19 85 GLY A O 1
ATOM 606 N N . GLY A 1 86 ? 3.777 6.285 6.288 1.00 90.19 86 GLY A N 1
ATOM 607 C CA . GLY A 1 86 ? 2.717 6.237 5.274 1.00 90.19 86 GLY A CA 1
ATOM 608 C C . GLY A 1 86 ? 1.363 5.692 5.740 1.00 90.19 86 GLY A C 1
ATOM 609 O O . GLY A 1 86 ? 0.433 5.693 4.950 1.00 90.19 86 GLY A O 1
ATOM 610 N N . ILE A 1 87 ? 1.209 5.275 7.004 1.00 91.12 87 ILE A N 1
ATOM 611 C CA . ILE A 1 87 ? -0.042 4.744 7.587 1.00 91.12 87 ILE A CA 1
ATOM 612 C C . ILE A 1 87 ? -1.246 5.687 7.464 1.00 91.12 87 ILE A C 1
ATOM 614 O O . ILE A 1 87 ? -2.377 5.238 7.604 1.00 91.12 87 ILE A O 1
ATOM 618 N N . GLY A 1 88 ? -1.012 6.982 7.256 1.00 88.81 88 GLY A N 1
ATOM 619 C CA . GLY A 1 88 ? -2.038 8.009 7.109 1.00 88.81 88 GLY A CA 1
ATOM 620 C C . GLY A 1 88 ? -2.273 8.433 5.665 1.00 88.81 88 GLY A C 1
ATOM 621 O O . GLY A 1 88 ? -2.624 9.592 5.466 1.00 88.81 88 GLY A O 1
ATOM 622 N N . SER A 1 89 ? -2.043 7.553 4.683 1.00 93.19 89 SER A N 1
ATOM 623 C CA . SER A 1 89 ? -2.297 7.907 3.284 1.00 93.19 89 SER A CA 1
ATOM 624 C C . SER A 1 89 ? -3.780 8.248 3.045 1.00 93.19 89 SER A C 1
ATOM 626 O O . SER A 1 89 ? -4.104 9.200 2.338 1.00 93.19 89 SER A O 1
ATOM 628 N N . ASP A 1 90 ? -4.685 7.580 3.771 1.00 95.69 90 ASP A N 1
ATOM 629 C CA . ASP A 1 90 ? -6.044 8.075 4.025 1.00 95.69 90 ASP A CA 1
ATOM 630 C C . ASP A 1 90 ? -6.598 7.540 5.360 1.00 95.69 90 ASP A C 1
ATOM 632 O O . ASP A 1 90 ? -6.010 6.650 5.986 1.00 95.69 90 ASP A O 1
ATOM 636 N N . ILE A 1 91 ? -7.726 8.093 5.816 1.00 95.81 91 ILE A N 1
ATOM 637 C CA . ILE A 1 91 ? -8.365 7.795 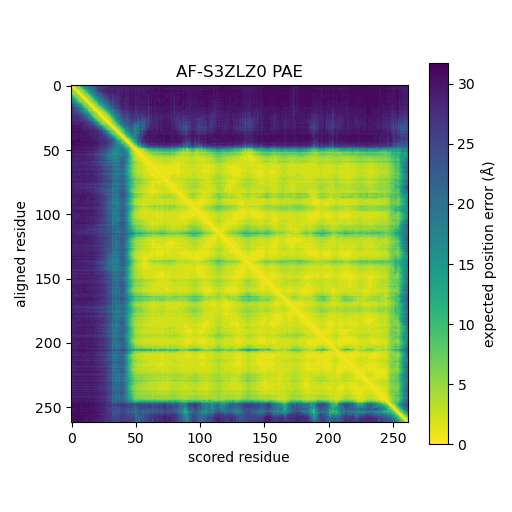7.099 1.00 95.81 91 ILE A CA 1
ATOM 638 C C . ILE A 1 91 ? -9.899 7.758 6.992 1.00 95.81 91 ILE A C 1
ATOM 640 O O . ILE A 1 91 ? -10.537 8.631 6.415 1.00 95.81 91 ILE A O 1
ATOM 644 N N . TYR A 1 92 ? -10.519 6.769 7.637 1.00 97.19 92 TYR A N 1
ATOM 645 C CA . TYR A 1 92 ? -11.966 6.560 7.660 1.00 97.19 92 TYR A CA 1
ATOM 646 C C . TYR A 1 92 ? -12.469 6.200 9.071 1.00 97.19 92 TYR A C 1
ATOM 648 O O . TYR A 1 92 ? -11.842 5.387 9.750 1.00 97.19 92 TYR A O 1
ATOM 656 N N . PRO A 1 93 ? -13.610 6.729 9.555 1.00 97.38 93 PRO A N 1
ATOM 657 C CA . PRO A 1 93 ? -14.131 6.393 10.884 1.00 97.38 93 PRO A CA 1
ATOM 658 C C . PRO A 1 93 ? -14.416 4.894 11.067 1.00 97.38 93 PRO A C 1
ATOM 660 O O . PRO A 1 93 ? -15.059 4.258 10.233 1.00 97.38 93 PRO A O 1
ATOM 663 N N . ALA A 1 94 ? -14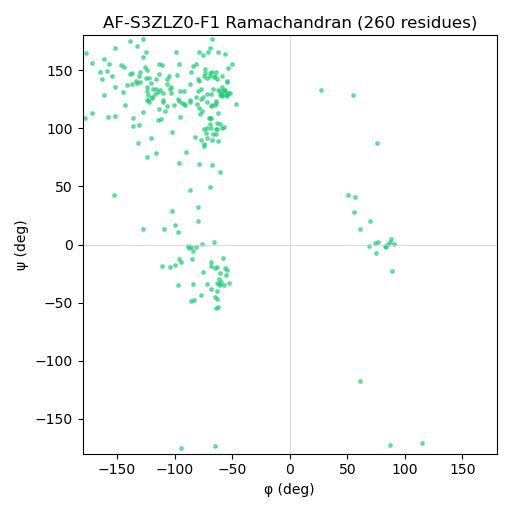.015 4.317 12.203 1.00 96.75 94 ALA A N 1
ATOM 664 C CA . ALA A 1 94 ? -14.232 2.894 12.494 1.00 96.75 94 ALA A CA 1
ATOM 665 C C . ALA A 1 94 ? -15.431 2.608 13.421 1.00 96.75 94 ALA A C 1
ATOM 667 O O . ALA A 1 94 ? -15.539 1.521 13.991 1.00 96.75 94 ALA A O 1
ATOM 668 N N . GLY A 1 95 ? -16.331 3.581 13.585 1.00 92.69 95 GLY A N 1
ATOM 669 C CA . GLY A 1 95 ? -17.596 3.451 14.318 1.00 92.69 95 GLY A CA 1
ATOM 670 C C . GLY A 1 95 ? -17.526 3.755 15.818 1.00 92.69 95 GLY A C 1
ATOM 671 O O . GLY A 1 95 ? -18.537 4.133 16.400 1.00 92.69 95 GLY A O 1
ATOM 672 N N . ARG A 1 96 ? -16.349 3.661 16.453 1.00 95.75 96 ARG A N 1
ATOM 673 C CA . ARG A 1 96 ? -16.140 4.103 17.844 1.00 95.75 96 ARG A CA 1
ATOM 674 C C . ARG A 1 96 ? -15.369 5.416 17.885 1.00 95.75 96 ARG A C 1
ATOM 676 O O . ARG A 1 96 ? -14.477 5.638 17.070 1.00 95.75 96 ARG A O 1
ATOM 683 N N . LYS A 1 97 ? -15.687 6.277 18.859 1.00 94.75 97 LYS A N 1
ATOM 684 C CA . LYS A 1 97 ? -14.989 7.556 19.053 1.00 94.75 97 LYS A CA 1
ATOM 685 C C . LYS A 1 97 ? -13.483 7.317 19.198 1.00 94.75 97 LYS A C 1
ATOM 687 O O . LYS A 1 97 ? -13.061 6.497 20.011 1.00 94.75 97 LYS A O 1
ATOM 692 N N . GLY A 1 98 ? -12.699 8.044 18.407 1.00 95.38 98 GLY A N 1
ATOM 693 C CA . GLY A 1 98 ? -11.243 7.935 18.388 1.00 95.38 98 GLY A CA 1
ATOM 694 C C . GLY A 1 98 ? -10.704 6.706 17.656 1.00 95.38 98 GLY A C 1
ATOM 695 O O . GLY A 1 98 ? -9.492 6.544 17.636 1.00 95.38 98 GLY A O 1
ATOM 696 N N . GLU A 1 99 ? -11.538 5.847 17.060 1.00 97.88 99 GLU A N 1
ATOM 697 C CA . GLU A 1 99 ? -11.071 4.743 16.218 1.00 97.88 99 GLU A CA 1
ATOM 698 C C . GLU A 1 99 ? -11.250 5.038 14.736 1.00 97.88 99 GLU A C 1
ATOM 700 O O . GLU A 1 99 ? -12.321 5.459 14.288 1.00 97.88 99 GLU A O 1
ATOM 705 N N . PHE A 1 100 ? -10.214 4.717 13.970 1.00 98.19 100 PHE A N 1
ATOM 706 C CA . PHE A 1 100 ? -10.177 4.948 12.538 1.00 98.19 100 PHE A CA 1
ATOM 707 C C . PHE A 1 100 ? -9.551 3.759 11.818 1.00 98.19 100 PHE A C 1
ATOM 709 O O . PHE A 1 100 ? -8.666 3.093 12.351 1.00 98.19 100 PHE A O 1
ATOM 716 N N . TRP A 1 101 ? -10.032 3.496 10.613 1.00 98.50 101 TRP A N 1
ATOM 717 C CA . TRP A 1 101 ? -9.329 2.723 9.606 1.00 98.50 101 TRP A CA 1
ATOM 718 C C . TRP A 1 101 ? -8.425 3.667 8.833 1.00 98.50 101 TRP A C 1
ATOM 720 O O . TRP A 1 101 ? -8.836 4.770 8.495 1.00 98.50 101 TRP A O 1
ATOM 730 N N . THR A 1 102 ? -7.217 3.234 8.544 1.00 98.12 102 THR A N 1
ATOM 731 C CA . THR A 1 102 ? -6.270 3.930 7.692 1.00 98.12 102 THR A CA 1
ATOM 732 C C . THR A 1 102 ? -5.686 2.941 6.694 1.00 98.12 102 THR A C 1
ATOM 734 O O . THR A 1 102 ? -5.921 1.731 6.787 1.00 98.12 102 THR A O 1
ATOM 737 N N . VAL A 1 103 ? -4.938 3.445 5.724 1.00 98.12 103 VAL A N 1
ATOM 738 C CA . VAL A 1 103 ? -4.201 2.618 4.771 1.00 98.12 103 VAL A CA 1
ATOM 739 C C . VAL A 1 103 ? -2.781 3.147 4.649 1.00 98.12 103 VAL A C 1
ATOM 741 O O . VAL A 1 103 ? -2.566 4.361 4.671 1.00 98.12 103 VAL A O 1
ATOM 744 N N . THR A 1 104 ? -1.808 2.241 4.581 1.00 97.62 104 THR A N 1
ATOM 745 C CA . THR A 1 104 ? -0.427 2.630 4.297 1.00 97.62 104 THR A CA 1
ATOM 746 C C . THR A 1 104 ? -0.267 3.003 2.824 1.00 97.62 104 THR A C 1
ATOM 748 O O . THR A 1 104 ? -0.941 2.442 1.971 1.00 97.62 104 THR A O 1
ATOM 751 N N . ASP A 1 105 ? 0.670 3.889 2.524 1.00 95.12 105 ASP A N 1
ATOM 752 C CA . ASP A 1 105 ? 1.168 4.186 1.171 1.00 95.12 105 ASP A CA 1
ATOM 753 C C . ASP A 1 105 ? 1.895 2.951 0.555 1.00 95.12 105 ASP A C 1
ATOM 755 O O . ASP A 1 105 ? 1.956 1.880 1.169 1.00 95.12 105 ASP A O 1
ATOM 759 N N . ARG A 1 106 ? 2.522 3.084 -0.619 1.00 95.19 106 ARG A N 1
ATOM 760 C CA . ARG A 1 106 ? 3.398 2.095 -1.282 1.00 95.19 106 ARG A CA 1
ATOM 761 C C . ARG A 1 106 ? 4.710 1.784 -0.550 1.00 95.19 106 ARG A C 1
ATOM 763 O O . ARG A 1 106 ? 5.547 1.026 -1.037 1.00 95.19 106 ARG A O 1
ATOM 770 N N . GLY A 1 107 ? 4.931 2.384 0.611 1.00 95.75 107 GLY A N 1
ATOM 771 C CA . GLY A 1 107 ? 6.114 2.155 1.430 1.00 95.75 107 GLY A CA 1
ATOM 772 C C . GLY A 1 107 ? 7.319 3.032 1.083 1.00 95.75 107 GLY A C 1
ATOM 773 O O . GLY A 1 107 ? 7.224 3.988 0.301 1.00 95.75 107 GLY A O 1
ATOM 774 N N . PRO A 1 108 ? 8.475 2.740 1.709 1.00 95.94 108 PRO A N 1
ATOM 775 C CA . PRO A 1 108 ? 9.649 3.594 1.633 1.00 95.94 108 PRO A CA 1
ATOM 776 C C . PRO A 1 108 ? 10.120 3.747 0.194 1.00 95.94 108 PRO A C 1
ATOM 778 O O . PRO A 1 108 ? 10.341 2.762 -0.514 1.00 95.94 108 PRO A O 1
ATOM 781 N N . ASN A 1 109 ? 10.313 4.991 -0.226 1.00 95.31 109 ASN A N 1
ATOM 782 C CA . ASN A 1 109 ? 10.868 5.298 -1.528 1.00 95.31 109 ASN A CA 1
ATOM 783 C C . ASN A 1 109 ? 11.771 6.531 -1.468 1.00 95.31 109 ASN A C 1
ATOM 785 O O . ASN A 1 109 ? 11.617 7.401 -0.613 1.00 95.31 109 ASN A O 1
ATOM 789 N N . GLY A 1 110 ? 12.736 6.585 -2.379 1.00 93.75 110 GLY A N 1
ATOM 790 C CA . GLY A 1 110 ? 13.702 7.672 -2.487 1.00 93.75 110 GLY A CA 1
ATOM 791 C C . GLY A 1 110 ? 13.951 8.053 -3.937 1.00 93.75 110 GLY A C 1
ATOM 792 O O . GLY A 1 110 ? 13.443 7.426 -4.864 1.00 93.75 110 GLY A O 1
ATOM 793 N N . GLN A 1 111 ? 14.734 9.103 -4.155 1.00 94.75 111 GLN A N 1
ATOM 794 C CA . GLN A 1 111 ? 15.090 9.532 -5.501 1.00 94.75 111 GLN A CA 1
ATOM 795 C C . GLN A 1 111 ? 16.577 9.862 -5.560 1.00 94.75 111 GLN A C 1
ATOM 797 O O . GLN A 1 111 ? 17.013 10.883 -5.031 1.00 94.75 111 GLN A O 1
ATOM 802 N N . ILE A 1 112 ? 17.343 9.010 -6.237 1.00 95.06 112 ILE A N 1
ATOM 803 C CA . ILE A 1 112 ? 18.791 9.164 -6.408 1.00 95.06 112 ILE A CA 1
ATOM 804 C C . ILE A 1 112 ? 19.067 9.604 -7.847 1.00 95.06 112 ILE A C 1
ATOM 806 O O . ILE A 1 112 ? 18.383 9.181 -8.779 1.00 95.06 112 ILE A O 1
ATOM 810 N N . LYS A 1 113 ? 20.047 10.490 -8.045 1.00 95.25 113 LYS A N 1
ATOM 811 C CA . LYS A 1 113 ? 20.521 10.858 -9.385 1.00 95.25 113 LYS A CA 1
ATOM 812 C C . LYS A 1 113 ? 21.717 9.985 -9.754 1.00 95.25 113 LYS A C 1
ATOM 814 O O . LYS A 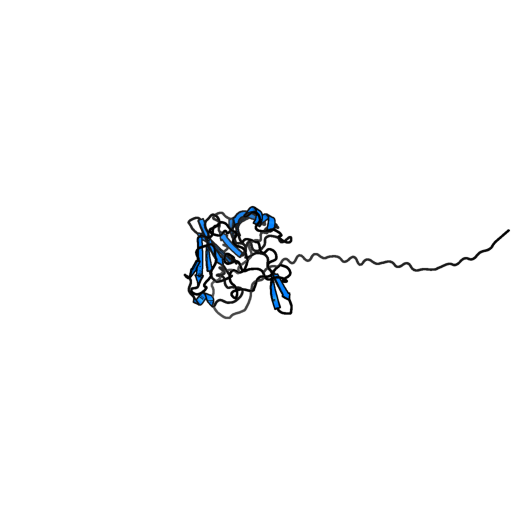1 113 ? 22.726 10.036 -9.063 1.00 95.25 113 LYS A O 1
ATOM 819 N N . VAL A 1 114 ? 21.611 9.250 -10.857 1.00 93.25 114 VAL A N 1
ATOM 820 C CA . VAL A 1 114 ? 22.703 8.467 -11.455 1.00 93.25 114 VAL A CA 1
ATOM 821 C C . VAL A 1 114 ? 22.881 8.963 -12.885 1.00 93.25 114 VAL A C 1
ATOM 823 O O . VAL A 1 114 ? 21.908 9.004 -13.640 1.00 93.25 114 VAL A O 1
ATOM 826 N N . ASP A 1 115 ? 24.083 9.422 -13.233 1.00 91.50 115 ASP A N 1
ATOM 827 C CA . ASP A 1 115 ? 24.406 10.001 -14.550 1.00 91.50 115 ASP A CA 1
ATOM 828 C C . ASP A 1 115 ? 23.425 11.105 -14.987 1.00 91.50 115 ASP A C 1
ATOM 830 O O . ASP A 1 115 ? 22.927 11.146 -16.113 1.00 91.50 115 ASP A O 1
ATOM 834 N N . GLY A 1 116 ? 23.057 11.978 -14.044 1.00 90.25 116 GLY A N 1
ATOM 835 C CA . GLY A 1 116 ? 22.109 13.074 -14.271 1.00 90.25 116 GLY A CA 1
ATOM 836 C C . GLY A 1 116 ? 20.634 12.656 -14.372 1.00 90.25 116 GLY A C 1
ATOM 837 O O . GLY A 1 116 ? 19.762 13.527 -14.364 1.00 90.25 116 GLY A O 1
ATOM 838 N N . LYS A 1 117 ? 20.317 11.355 -14.391 1.00 91.81 117 LYS A N 1
ATOM 839 C CA . LYS A 1 117 ? 18.942 10.834 -14.446 1.00 91.81 117 LYS A CA 1
ATOM 840 C C . LYS A 1 117 ? 18.428 10.499 -13.048 1.00 91.81 117 LYS A C 1
ATOM 842 O O . LYS A 1 117 ? 19.102 9.834 -12.265 1.00 91.81 117 LYS A O 1
ATOM 847 N N . LYS A 1 118 ? 17.211 10.949 -12.730 1.00 93.25 118 LYS A N 1
ATOM 848 C CA . LYS A 1 118 ? 16.516 10.585 -11.486 1.00 93.25 118 LYS A CA 1
ATOM 849 C C . LYS A 1 118 ? 16.059 9.124 -11.564 1.00 93.25 118 LYS A C 1
ATOM 851 O O . LYS A 1 118 ? 15.409 8.744 -12.533 1.00 93.25 118 LYS A O 1
ATOM 856 N N . ARG A 1 119 ? 16.374 8.335 -10.539 1.00 95.38 119 ARG A N 1
ATOM 857 C CA . ARG A 1 119 ? 15.924 6.952 -10.346 1.00 95.38 119 ARG A CA 1
ATOM 858 C C . ARG A 1 119 ? 15.128 6.865 -9.047 1.00 95.38 119 ARG A C 1
ATOM 860 O O . ARG A 1 119 ? 15.619 7.296 -8.001 1.00 95.38 119 ARG A O 1
ATOM 867 N N . ARG A 1 120 ? 13.905 6.334 -9.124 1.00 96.06 120 ARG A N 1
ATOM 868 C CA . ARG A 1 120 ? 13.044 6.075 -7.964 1.00 96.06 120 ARG A CA 1
ATOM 869 C C . ARG A 1 120 ? 13.513 4.787 -7.295 1.00 96.06 120 ARG A C 1
ATOM 871 O O . ARG A 1 120 ? 13.492 3.729 -7.918 1.00 96.06 120 ARG A O 1
ATOM 878 N N . THR A 1 121 ? 13.957 4.874 -6.050 1.00 97.31 121 THR A N 1
ATOM 879 C CA . THR A 1 121 ? 14.429 3.716 -5.287 1.00 97.31 121 THR A CA 1
ATOM 880 C C . THR A 1 121 ? 13.334 3.191 -4.377 1.00 97.31 121 THR A C 1
ATOM 882 O O . THR A 1 121 ? 12.552 3.971 -3.836 1.00 97.31 121 THR A O 1
ATOM 885 N N . PHE A 1 122 ? 13.304 1.875 -4.191 1.00 97.50 122 PHE A N 1
ATOM 886 C CA . PHE A 1 122 ? 12.442 1.174 -3.243 1.00 97.50 122 PHE A CA 1
ATOM 887 C C . PHE A 1 122 ? 13.340 0.404 -2.273 1.00 97.50 122 PHE A C 1
ATOM 889 O O . PHE A 1 122 ? 13.740 -0.723 -2.575 1.00 97.50 122 PHE A O 1
ATOM 896 N N . PRO A 1 123 ? 13.727 1.006 -1.129 1.00 97.06 123 PRO A N 1
ATOM 897 C CA . PRO A 1 123 ? 14.647 0.376 -0.190 1.00 97.06 123 PRO A CA 1
ATOM 898 C C . PRO A 1 123 ? 14.134 -0.932 0.408 1.00 97.06 123 PRO A C 1
ATOM 900 O O . PRO A 1 123 ? 14.926 -1.822 0.709 1.00 97.06 123 PRO A O 1
ATOM 903 N N . VAL A 1 124 ? 12.812 -1.059 0.530 1.00 98.00 124 VAL A N 1
ATOM 904 C CA . VAL A 1 124 ? 12.142 -2.258 1.032 1.00 98.00 124 VAL A CA 1
ATOM 905 C C . VAL A 1 124 ? 11.138 -2.743 -0.020 1.00 98.00 124 VAL A C 1
ATOM 907 O O . VAL A 1 124 ? 9.935 -2.550 0.129 1.00 98.00 124 VAL A O 1
ATOM 910 N N . PRO A 1 125 ? 11.599 -3.364 -1.121 1.00 97.06 125 PRO A N 1
ATOM 911 C CA . PRO A 1 125 ? 10.735 -3.693 -2.261 1.00 97.06 125 PRO A CA 1
ATOM 912 C C . PRO A 1 125 ? 9.696 -4.779 -1.950 1.00 97.06 125 PRO A C 1
ATOM 914 O O . PRO A 1 125 ? 8.752 -4.974 -2.713 1.00 97.06 125 PRO A O 1
ATOM 917 N N . GLY A 1 126 ? 9.889 -5.502 -0.845 1.00 97.19 126 GLY A N 1
ATOM 918 C CA . GLY A 1 126 ? 8.947 -6.489 -0.332 1.00 97.19 126 GLY A CA 1
ATOM 919 C C . GLY A 1 126 ? 7.857 -5.917 0.575 1.00 97.19 126 GLY A C 1
ATOM 920 O O . GLY A 1 126 ? 7.015 -6.689 1.012 1.00 97.19 126 GLY A O 1
ATOM 921 N N . PHE A 1 127 ? 7.861 -4.607 0.861 1.00 98.06 127 PHE A N 1
ATOM 922 C CA . PHE A 1 127 ? 6.811 -3.985 1.664 1.00 98.06 127 PHE A CA 1
ATOM 923 C C . PHE A 1 127 ? 5.439 -4.164 1.005 1.00 98.06 127 PHE A C 1
ATOM 925 O O . PHE A 1 127 ? 5.259 -3.869 -0.185 1.00 98.06 127 PHE A O 1
ATOM 932 N N . ASP A 1 128 ? 4.489 -4.646 1.801 1.00 96.62 128 ASP A N 1
ATOM 933 C CA . ASP A 1 128 ? 3.107 -4.887 1.421 1.00 96.62 128 ASP A CA 1
ATOM 934 C C . ASP A 1 128 ? 2.168 -3.863 2.079 1.00 96.62 128 ASP A C 1
ATOM 936 O O . ASP A 1 128 ? 2.049 -3.847 3.306 1.00 96.62 128 ASP A O 1
ATOM 940 N N . PRO A 1 129 ? 1.500 -2.991 1.292 1.00 97.38 129 PRO A N 1
ATOM 941 C CA . PRO A 1 129 ? 0.531 -2.057 1.840 1.00 97.38 129 PRO A CA 1
ATOM 942 C C . PRO A 1 129 ? -0.556 -2.757 2.665 1.00 97.38 129 PRO A C 1
ATOM 944 O O . PRO A 1 129 ? -1.067 -3.819 2.293 1.00 97.38 129 PRO A O 1
ATOM 947 N N . ALA A 1 130 ? -0.934 -2.138 3.781 1.00 98.31 130 ALA A N 1
ATOM 948 C CA . ALA A 1 130 ? -1.840 -2.707 4.766 1.00 98.31 130 ALA A CA 1
ATOM 949 C C . ALA A 1 130 ? -2.963 -1.735 5.141 1.00 98.31 130 ALA A C 1
ATOM 951 O O . ALA A 1 130 ? -2.784 -0.516 5.193 1.00 98.31 130 ALA A O 1
ATOM 952 N N . ILE A 1 131 ? -4.127 -2.299 5.462 1.00 98.75 131 ILE A N 1
ATOM 953 C CA . ILE A 1 131 ? -5.227 -1.573 6.100 1.00 98.75 131 ILE A CA 1
ATOM 954 C C . ILE A 1 131 ? -4.984 -1.628 7.603 1.00 98.75 131 ILE A C 1
ATOM 956 O O . ILE A 1 131 ? -4.878 -2.714 8.171 1.00 98.75 131 ILE A O 1
ATOM 960 N N . VAL A 1 132 ? -4.917 -0.479 8.267 1.00 98.56 132 VAL A N 1
ATOM 961 C CA . VAL A 1 132 ? -4.566 -0.408 9.686 1.00 98.56 132 VAL A CA 1
ATOM 962 C C . VAL A 1 132 ? -5.707 0.196 10.479 1.00 98.56 132 VAL A C 1
ATOM 964 O O . VAL A 1 132 ? -6.284 1.209 10.104 1.00 98.56 132 VAL A O 1
ATOM 967 N N . LYS A 1 133 ? -6.059 -0.420 11.600 1.00 98.38 133 LYS A N 1
ATOM 968 C C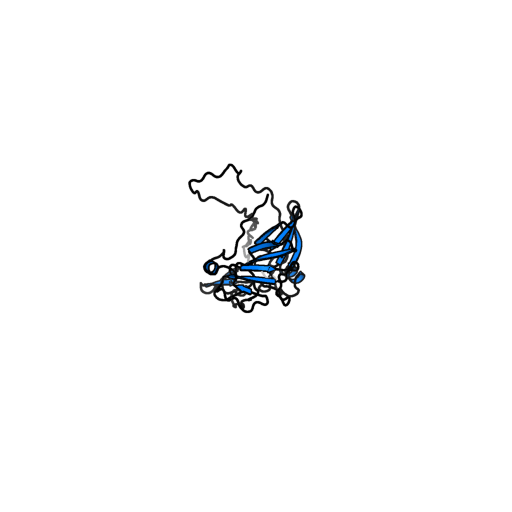A . LYS A 1 133 ? -6.994 0.163 12.550 1.00 98.38 133 LYS A CA 1
ATOM 969 C C . LYS A 1 133 ? -6.215 0.854 13.650 1.00 98.38 133 LYS A C 1
ATOM 971 O O . LYS A 1 133 ? -5.437 0.218 14.363 1.00 98.38 133 LYS A O 1
ATOM 976 N N . ILE A 1 134 ? -6.473 2.138 13.839 1.00 98.19 134 ILE A N 1
ATOM 977 C CA . ILE A 1 134 ? -5.849 2.939 14.885 1.00 98.19 134 ILE A CA 1
ATOM 978 C C . ILE A 1 134 ? -6.868 3.394 15.924 1.00 98.19 134 ILE A C 1
ATOM 980 O O . ILE A 1 134 ? -8.059 3.543 15.641 1.00 98.19 134 ILE A O 1
ATOM 984 N N . ARG A 1 135 ? -6.380 3.659 17.135 1.00 98.00 135 ARG A N 1
ATOM 985 C CA . ARG A 1 135 ? -7.098 4.387 18.179 1.00 98.00 135 ARG A CA 1
ATOM 986 C C . ARG A 1 135 ? -6.283 5.593 18.629 1.00 98.00 135 ARG A C 1
ATOM 988 O O . ARG A 1 135 ? -5.129 5.448 19.022 1.00 98.00 135 ARG A O 1
ATOM 995 N N . VAL A 1 136 ? -6.918 6.757 18.640 1.00 96.69 136 VAL A N 1
ATOM 996 C CA . VAL A 1 136 ? -6.410 7.992 19.234 1.00 96.69 136 VAL A CA 1
ATOM 997 C C . VAL A 1 136 ? -6.903 8.079 20.678 1.00 96.69 136 VAL A C 1
ATOM 999 O O . VAL A 1 136 ? -8.108 8.064 20.935 1.00 96.69 136 VAL A O 1
ATOM 1002 N N . ALA A 1 137 ? -5.974 8.160 21.627 1.00 92.69 137 ALA A N 1
ATOM 1003 C CA . ALA A 1 137 ? -6.244 8.300 23.054 1.00 92.69 137 ALA A CA 1
ATOM 1004 C C . ALA A 1 137 ? -5.390 9.440 23.626 1.00 92.69 137 ALA A C 1
ATOM 1006 O O . ALA A 1 137 ? -4.184 9.295 23.836 1.00 92.69 137 ALA A O 1
ATOM 1007 N N . GLY A 1 138 ? -6.015 10.599 23.853 1.00 92.94 138 GLY A N 1
ATOM 1008 C CA . GLY A 1 138 ? -5.305 11.814 24.247 1.00 92.94 138 GLY A CA 1
ATOM 1009 C C . GLY A 1 138 ? -4.295 12.227 23.176 1.00 92.94 138 GLY A C 1
ATOM 1010 O O . GLY A 1 138 ? -4.674 12.506 22.044 1.00 92.94 138 GLY A O 1
ATOM 1011 N N . ARG A 1 139 ? -3.008 12.234 23.536 1.00 95.81 139 ARG A N 1
ATOM 1012 C CA . ARG A 1 139 ? -1.892 12.618 22.652 1.00 95.81 139 ARG A CA 1
ATOM 1013 C C . ARG A 1 139 ? -1.192 11.428 21.985 1.00 95.81 139 ARG A C 1
ATOM 1015 O O . ARG A 1 139 ? -0.127 11.601 21.402 1.00 95.81 139 ARG A O 1
ATOM 1022 N N . SER A 1 140 ? -1.754 10.224 22.078 1.00 96.25 140 SER A N 1
ATOM 1023 C CA . SER A 1 140 ? -1.153 9.006 21.526 1.00 96.25 140 SER A CA 1
ATOM 1024 C C . SER A 1 140 ? -2.068 8.352 20.498 1.00 96.25 140 SER A C 1
ATOM 1026 O O . SER A 1 140 ? -3.281 8.255 20.699 1.00 96.25 140 SER A O 1
ATOM 1028 N N . VAL A 1 141 ? -1.467 7.879 19.409 1.00 97.44 141 VAL A N 1
ATOM 1029 C CA . VAL A 1 141 ? -2.079 6.981 18.432 1.00 97.44 141 VAL A CA 1
ATOM 1030 C C . VAL A 1 141 ? -1.528 5.579 18.669 1.00 97.44 141 VAL A C 1
ATOM 1032 O O . VAL A 1 141 ? -0.323 5.398 18.833 1.00 97.44 141 VAL A O 1
ATOM 1035 N N . LYS A 1 142 ? -2.407 4.578 18.689 1.00 96.94 142 LYS A N 1
ATOM 1036 C CA . LYS A 1 142 ? -2.039 3.162 18.796 1.00 96.94 142 LYS A CA 1
ATOM 1037 C C . LYS A 1 142 ? -2.618 2.384 17.629 1.00 96.94 142 LYS A C 1
ATOM 1039 O O . LYS A 1 142 ? -3.803 2.536 17.340 1.00 96.94 142 LYS A O 1
ATOM 1044 N N . VAL A 1 143 ? -1.819 1.511 17.023 1.00 97.69 143 VAL A N 1
ATOM 1045 C CA . VAL A 1 143 ? -2.332 0.457 16.139 1.00 97.69 143 VAL A CA 1
ATOM 1046 C C . VAL A 1 143 ? -3.031 -0.584 17.009 1.00 97.69 143 VAL A C 1
ATOM 1048 O O . VAL A 1 143 ? -2.433 -1.106 17.948 1.00 97.69 143 VAL A O 1
ATOM 1051 N N . ILE A 1 144 ? -4.310 -0.835 16.738 1.00 97.56 144 ILE A N 1
ATOM 1052 C CA . ILE A 1 144 ? -5.128 -1.801 17.487 1.00 97.56 144 ILE A CA 1
ATOM 1053 C C . ILE A 1 144 ? -5.486 -3.040 16.665 1.00 97.56 144 ILE A C 1
ATOM 1055 O O . ILE A 1 144 ? -5.874 -4.044 17.249 1.00 97.56 144 ILE A O 1
ATOM 1059 N N . ASP A 1 145 ? -5.377 -2.962 15.339 1.00 97.81 145 ASP A N 1
ATOM 1060 C CA . ASP A 1 145 ? -5.552 -4.082 14.414 1.00 97.81 145 ASP A CA 1
ATOM 1061 C C . ASP A 1 145 ? -4.905 -3.733 13.064 1.00 97.81 145 ASP A C 1
ATOM 1063 O O . ASP A 1 145 ? -4.704 -2.552 12.768 1.00 97.81 145 ASP A O 1
ATOM 1067 N N . ALA A 1 146 ? -4.587 -4.727 12.241 1.00 98.25 146 ALA A N 1
ATOM 1068 C CA . ALA A 1 146 ? -4.084 -4.519 10.887 1.00 98.25 146 ALA A CA 1
ATOM 1069 C C . ALA A 1 146 ? -4.396 -5.722 9.988 1.00 98.25 146 ALA A C 1
ATOM 1071 O O . ALA A 1 146 ? -4.374 -6.871 10.423 1.00 98.25 146 ALA A O 1
ATOM 1072 N N . LEU A 1 147 ? -4.672 -5.442 8.717 1.00 98.44 147 LEU A N 1
ATOM 1073 C CA . LEU A 1 147 ? -5.001 -6.425 7.695 1.00 98.44 147 LEU A CA 1
ATOM 1074 C C . LEU A 1 147 ? -4.014 -6.277 6.531 1.00 98.44 147 LEU A C 1
ATOM 1076 O O . LEU A 1 147 ? -3.934 -5.184 5.956 1.00 98.44 147 LEU A O 1
ATOM 1080 N N . PRO A 1 148 ? -3.299 -7.344 6.137 1.00 98.19 148 PRO A N 1
ATOM 1081 C CA . PRO A 1 148 ? -2.499 -7.294 4.925 1.00 98.19 148 PRO A CA 1
ATOM 1082 C C . PRO A 1 148 ? -3.403 -7.233 3.700 1.00 98.19 148 PRO A C 1
ATOM 1084 O O . PRO A 1 148 ? -4.466 -7.861 3.675 1.00 98.19 148 PRO A O 1
ATOM 1087 N N . ILE A 1 149 ? -2.962 -6.547 2.649 1.00 98.62 149 ILE A N 1
ATOM 1088 C CA . ILE A 1 149 ? -3.658 -6.595 1.367 1.00 98.62 149 ILE A CA 1
ATOM 1089 C C . ILE A 1 149 ? -3.063 -7.734 0.527 1.00 98.62 149 ILE A C 1
ATOM 1091 O O . ILE A 1 149 ? -1.873 -7.765 0.220 1.00 98.62 149 ILE A O 1
ATOM 1095 N N . THR A 1 150 ? -3.893 -8.707 0.152 1.00 98.75 150 THR A N 1
ATOM 1096 C CA . THR A 1 150 ? -3.448 -9.918 -0.559 1.00 98.75 150 THR A CA 1
ATOM 1097 C C . THR A 1 150 ? -4.176 -10.126 -1.876 1.00 98.75 150 THR A C 1
ATOM 1099 O O . THR A 1 150 ? -5.339 -9.772 -2.052 1.00 98.75 150 THR A O 1
ATOM 1102 N N . THR A 1 151 ? -3.484 -10.748 -2.821 1.00 98.50 151 THR A N 1
ATOM 1103 C CA . THR A 1 151 ? -4.036 -11.221 -4.095 1.00 98.50 151 THR A CA 1
ATOM 1104 C C . THR A 1 151 ? -5.030 -12.370 -3.902 1.00 98.50 151 THR A C 1
ATOM 1106 O O . THR A 1 151 ? -5.229 -12.898 -2.802 1.00 98.50 151 THR A O 1
ATOM 1109 N N . ARG A 1 152 ? -5.641 -12.835 -4.997 1.00 96.50 152 ARG A N 1
ATOM 1110 C CA . ARG A 1 152 ? -6.569 -13.965 -4.954 1.00 96.50 152 ARG A CA 1
ATOM 1111 C C . ARG A 1 152 ? -5.911 -15.258 -4.454 1.00 96.50 152 ARG A C 1
ATOM 1113 O O . ARG A 1 152 ? -6.592 -16.024 -3.764 1.00 96.50 152 ARG A O 1
ATOM 1120 N N . SER A 1 153 ? -4.636 -15.490 -4.775 1.00 96.88 153 SER A N 1
ATOM 1121 C CA . SER A 1 153 ? -3.857 -16.642 -4.292 1.00 96.88 153 SER A CA 1
ATOM 1122 C C . SER A 1 153 ? -3.271 -16.467 -2.887 1.00 96.88 153 SER A C 1
ATOM 1124 O O . SER A 1 153 ? -2.648 -17.393 -2.381 1.00 96.88 153 SER A O 1
ATOM 1126 N N . GLY A 1 154 ? -3.469 -15.312 -2.242 1.00 97.06 154 GLY A N 1
ATOM 1127 C CA . GLY A 1 154 ? -2.928 -15.030 -0.909 1.00 97.06 154 GLY A CA 1
ATOM 1128 C C . GLY A 1 154 ? -1.505 -14.461 -0.908 1.00 97.06 154 GLY A C 1
ATOM 1129 O O . GLY A 1 154 ? -0.966 -14.195 0.160 1.00 97.06 154 GLY A O 1
ATOM 1130 N N . LYS A 1 155 ? -0.897 -14.226 -2.080 1.00 96.94 155 LYS A N 1
ATOM 1131 C CA . LYS A 1 155 ? 0.379 -13.495 -2.182 1.00 96.94 155 LYS A CA 1
ATOM 1132 C C . LYS A 1 155 ? 0.191 -12.024 -1.784 1.00 96.94 155 LYS A C 1
ATOM 1134 O O . LYS A 1 155 ? -0.885 -11.491 -2.078 1.00 96.94 155 LYS A O 1
ATOM 1139 N N . PRO A 1 156 ? 1.203 -11.358 -1.200 1.00 96.69 156 PRO A N 1
ATOM 1140 C CA . PRO A 1 156 ? 1.139 -9.926 -0.905 1.00 96.69 156 PRO A CA 1
ATOM 1141 C C . PRO A 1 156 ? 0.901 -9.103 -2.174 1.00 96.69 156 PRO A C 1
ATOM 1143 O O . PRO A 1 156 ? 1.437 -9.417 -3.244 1.00 96.69 156 PRO A O 1
ATOM 1146 N N . VAL A 1 157 ? 0.141 -8.015 -2.051 1.00 96.12 157 VAL A N 1
ATOM 1147 C CA . VAL A 1 157 ? 0.331 -6.875 -2.957 1.00 96.12 157 VAL A CA 1
ATOM 1148 C C . VAL A 1 157 ? 1.574 -6.127 -2.470 1.00 96.12 157 VAL A C 1
ATOM 1150 O O . VAL A 1 157 ? 1.723 -5.945 -1.270 1.00 96.12 157 VAL A O 1
ATOM 1153 N N . THR A 1 158 ? 2.503 -5.751 -3.350 1.00 97.62 158 THR A N 1
ATOM 1154 C CA . THR A 1 158 ? 3.663 -4.936 -2.937 1.00 97.62 158 THR A CA 1
ATOM 1155 C C . THR A 1 158 ? 3.420 -3.471 -3.261 1.00 97.62 158 THR A C 1
ATOM 1157 O O . THR A 1 158 ? 2.561 -3.146 -4.077 1.00 97.62 158 THR A O 1
ATOM 1160 N N . GLY A 1 159 ? 4.221 -2.579 -2.695 1.00 96.62 159 GLY A N 1
ATOM 1161 C CA . GLY A 1 159 ? 4.236 -1.174 -3.095 1.00 96.62 159 GLY A CA 1
ATOM 1162 C C . GLY A 1 159 ? 5.023 -0.875 -4.376 1.00 96.62 159 GLY A C 1
ATOM 1163 O O . GLY A 1 159 ? 5.474 0.244 -4.563 1.00 96.62 159 GLY A O 1
ATOM 1164 N N . LEU A 1 160 ? 5.283 -1.865 -5.237 1.00 97.50 160 LEU A N 1
ATOM 1165 C CA . LEU A 1 160 ? 6.034 -1.641 -6.479 1.00 97.50 160 LEU A CA 1
ATOM 1166 C C . LEU A 1 160 ? 5.105 -1.180 -7.614 1.00 97.50 160 LEU A C 1
ATOM 1168 O O . LEU A 1 160 ? 3.970 -1.660 -7.688 1.00 97.50 160 LEU A O 1
ATOM 1172 N N . PRO A 1 161 ? 5.593 -0.353 -8.563 1.00 95.88 161 PRO A N 1
ATOM 1173 C CA . PRO A 1 161 ? 4.834 0.039 -9.744 1.00 95.88 161 PRO A CA 1
ATOM 1174 C C . PRO A 1 161 ? 4.323 -1.165 -10.529 1.00 95.88 161 PRO A C 1
ATOM 1176 O O . PRO A 1 161 ? 5.026 -2.164 -10.700 1.00 95.88 161 PRO A O 1
ATOM 1179 N N . ASN A 1 162 ? 3.093 -1.062 -11.031 1.00 94.81 162 ASN A N 1
ATOM 1180 C CA . ASN A 1 162 ? 2.382 -2.203 -11.611 1.00 94.81 162 ASN A CA 1
ATOM 1181 C C . ASN A 1 162 ? 2.461 -2.331 -13.131 1.00 94.81 162 ASN A C 1
ATOM 1183 O O . ASN A 1 162 ? 2.135 -3.391 -13.667 1.00 94.81 162 ASN A O 1
ATOM 1187 N N . GLN A 1 163 ? 2.931 -1.297 -13.827 1.00 93.00 163 GLN A N 1
ATOM 1188 C CA . GLN A 1 163 ? 3.059 -1.315 -15.276 1.00 93.00 163 GLN A CA 1
ATOM 1189 C C . GLN A 1 163 ? 4.183 -0.394 -15.747 1.00 93.00 163 GLN A C 1
ATOM 1191 O O . GLN A 1 163 ? 4.286 0.757 -15.321 1.00 93.00 163 GLN A O 1
ATOM 1196 N N . GLU A 1 164 ? 4.986 -0.894 -16.682 1.00 91.88 164 GLU A N 1
ATOM 1197 C CA . GLU A 1 164 ? 6.040 -0.118 -17.326 1.00 91.88 164 GLU A CA 1
ATOM 1198 C C . GLU A 1 164 ? 5.467 1.061 -18.129 1.00 91.88 164 GLU A C 1
ATOM 1200 O O . GLU A 1 164 ? 4.400 0.969 -18.744 1.00 91.88 164 GLU A O 1
ATOM 1205 N N . GLY A 1 165 ? 6.171 2.195 -18.105 1.00 87.00 165 GLY A N 1
ATOM 1206 C CA . GLY A 1 165 ? 5.803 3.403 -18.851 1.00 87.00 165 GLY A CA 1
ATOM 1207 C C . GLY A 1 165 ? 4.609 4.177 -18.280 1.00 87.00 165 GLY A C 1
ATOM 1208 O O . GLY A 1 165 ? 4.221 5.194 -18.854 1.00 87.00 165 GLY A O 1
ATOM 1209 N N . ARG A 1 166 ? 4.019 3.722 -17.166 1.00 84.56 166 ARG A N 1
ATOM 1210 C CA . ARG A 1 166 ? 2.972 4.455 -16.432 1.00 84.56 166 ARG A CA 1
ATOM 1211 C C . ARG A 1 166 ? 3.512 5.246 -15.248 1.00 84.56 166 ARG A C 1
ATOM 1213 O O . ARG A 1 166 ? 3.012 6.337 -14.987 1.00 84.56 166 ARG A O 1
ATOM 1220 N N . ASP A 1 167 ? 4.527 4.711 -14.582 1.00 86.81 167 ASP A N 1
ATOM 1221 C CA . ASP A 1 167 ? 5.230 5.350 -13.472 1.00 86.81 167 ASP A CA 1
ATOM 1222 C C . ASP A 1 167 ? 6.747 5.359 -13.717 1.00 86.81 167 ASP A C 1
ATOM 1224 O O . ASP A 1 167 ? 7.247 4.817 -14.708 1.00 86.81 167 ASP A O 1
ATOM 1228 N N . GLU A 1 168 ? 7.479 5.982 -12.801 1.00 89.19 168 GLU A N 1
ATOM 1229 C CA . GLU A 1 168 ? 8.925 5.907 -12.686 1.00 89.19 168 GLU A CA 1
ATOM 1230 C C . GLU A 1 168 ? 9.362 4.441 -12.535 1.00 89.19 168 GLU A C 1
ATOM 1232 O O . GLU A 1 168 ? 8.825 3.691 -11.717 1.00 89.19 168 GLU A O 1
ATOM 1237 N N . ALA A 1 169 ? 10.373 4.027 -13.303 1.00 93.44 169 ALA A N 1
ATOM 1238 C CA . ALA A 1 169 ? 10.928 2.684 -13.176 1.00 93.44 169 ALA A CA 1
ATOM 1239 C C . ALA A 1 169 ? 11.485 2.470 -11.751 1.00 93.44 169 ALA A C 1
ATOM 1241 O O . ALA A 1 169 ? 12.229 3.332 -11.266 1.00 93.44 169 ALA A O 1
ATOM 1242 N N . PRO A 1 170 ? 11.155 1.349 -11.082 1.00 96.88 170 PRO A N 1
ATOM 1243 C CA . PRO A 1 170 ? 11.620 1.081 -9.728 1.00 96.88 170 PRO A CA 1
ATOM 1244 C C . PRO A 1 170 ? 13.070 0.583 -9.734 1.00 96.88 170 PRO A C 1
ATOM 1246 O O . PRO A 1 170 ? 13.453 -0.225 -10.578 1.00 96.88 170 PRO A O 1
ATOM 1249 N N . TYR A 1 171 ? 13.871 1.027 -8.768 1.00 98.00 171 TYR A N 1
ATOM 1250 C CA . TYR A 1 171 ? 15.256 0.588 -8.568 1.00 98.00 171 TYR A CA 1
ATOM 1251 C C . TYR A 1 171 ? 15.503 0.116 -7.135 1.00 98.00 171 TYR A C 1
ATOM 1253 O O . TYR A 1 171 ? 14.761 0.459 -6.210 1.00 98.00 171 TYR A O 1
ATOM 1261 N N . THR A 1 172 ? 16.579 -0.647 -6.949 1.00 97.19 172 THR A N 1
ATOM 1262 C CA . THR A 1 172 ? 17.128 -0.998 -5.634 1.00 97.19 172 THR A CA 1
ATOM 1263 C C . THR A 1 172 ? 17.464 0.247 -4.810 1.00 97.19 172 THR A C 1
ATOM 1265 O O . THR A 1 172 ? 17.528 1.362 -5.325 1.00 97.19 172 THR A O 1
ATOM 1268 N N . TYR A 1 173 ? 17.658 0.066 -3.502 1.00 95.75 173 TYR A N 1
ATOM 1269 C CA . TYR A 1 173 ? 17.913 1.150 -2.543 1.00 95.75 173 TYR A CA 1
ATOM 1270 C C . TYR A 1 173 ? 19.078 2.083 -2.931 1.00 95.75 173 TYR A C 1
ATOM 1272 O O . TYR A 1 173 ? 19.016 3.277 -2.654 1.00 95.75 173 TYR A O 1
ATOM 1280 N N . ASP A 1 174 ? 20.104 1.535 -3.584 1.00 95.19 174 ASP A N 1
ATOM 1281 C CA . ASP A 1 174 ? 21.319 2.197 -4.081 1.00 95.19 174 ASP A CA 1
ATOM 1282 C C . ASP A 1 174 ? 21.170 2.770 -5.504 1.00 95.19 174 ASP A C 1
ATOM 1284 O O . ASP A 1 174 ? 22.088 3.387 -6.035 1.00 95.19 174 ASP A O 1
ATOM 1288 N N . ALA A 1 175 ? 20.000 2.590 -6.122 1.00 96.44 175 ALA A N 1
ATOM 1289 C CA . ALA A 1 175 ? 19.698 2.932 -7.506 1.00 96.44 175 ALA A CA 1
ATOM 1290 C C . ALA A 1 175 ? 20.548 2.214 -8.570 1.00 96.44 175 ALA A C 1
ATOM 1292 O O . ALA A 1 175 ? 20.495 2.609 -9.739 1.00 96.44 175 ALA A O 1
ATOM 1293 N N . GLU A 1 176 ? 21.294 1.163 -8.220 1.00 95.44 176 GLU A N 1
ATOM 1294 C CA . GLU A 1 176 ? 22.180 0.467 -9.158 1.00 95.44 176 GLU A CA 1
ATOM 1295 C C . GLU A 1 176 ? 21.410 -0.451 -10.109 1.00 95.44 176 GLU A C 1
ATOM 1297 O O . GLU A 1 176 ? 21.671 -0.455 -11.315 1.00 95.44 176 GLU A O 1
ATOM 1302 N N . LYS A 1 177 ? 20.436 -1.208 -9.587 1.00 96.69 177 LYS A N 1
ATOM 1303 C CA . LYS A 1 177 ? 19.728 -2.250 -10.340 1.00 96.69 177 LYS A CA 1
ATOM 1304 C C . LYS A 1 177 ? 18.243 -1.919 -10.487 1.00 96.69 177 LYS A C 1
ATOM 1306 O O . LYS A 1 177 ? 17.601 -1.567 -9.494 1.00 96.69 177 LYS A O 1
ATOM 1311 N N . PRO A 1 178 ? 17.667 -2.050 -11.694 1.00 97.00 178 PRO A N 1
ATOM 1312 C CA . PRO A 1 178 ? 16.226 -1.956 -11.857 1.00 97.00 178 PRO A CA 1
ATOM 1313 C C . PRO A 1 178 ? 15.540 -3.131 -11.149 1.00 97.00 178 PRO A C 1
ATOM 1315 O O . PRO A 1 178 ? 16.042 -4.257 -11.137 1.00 97.00 178 PRO A O 1
ATOM 1318 N N . LEU A 1 179 ? 14.378 -2.861 -10.570 1.00 97.56 179 LEU A N 1
ATOM 1319 C CA . LEU A 1 179 ? 13.475 -3.859 -10.014 1.00 97.56 179 LEU A CA 1
ATOM 1320 C C . LEU A 1 179 ? 12.394 -4.204 -11.040 1.00 97.56 179 LEU A C 1
ATOM 1322 O O . LEU A 1 179 ? 12.055 -3.413 -11.921 1.00 97.56 179 LEU A O 1
ATOM 1326 N N . SER A 1 180 ? 11.821 -5.397 -10.913 1.00 96.75 180 SER A N 1
ATOM 1327 C CA . SER A 1 180 ? 10.657 -5.775 -11.709 1.00 96.75 180 SER A CA 1
ATOM 1328 C C . SER A 1 180 ? 9.412 -5.022 -11.239 1.00 96.75 180 SER A C 1
ATOM 1330 O O . SER A 1 180 ? 9.195 -4.839 -10.042 1.00 96.75 180 SER A O 1
ATOM 1332 N N . HIS A 1 181 ? 8.561 -4.644 -12.190 1.00 96.75 181 HIS A N 1
ATOM 1333 C CA . HIS A 1 181 ? 7.206 -4.188 -11.897 1.00 96.75 181 HIS A CA 1
ATOM 1334 C C . HIS A 1 181 ? 6.396 -5.338 -11.283 1.00 96.75 181 HIS A C 1
ATOM 1336 O O . HIS A 1 181 ? 6.598 -6.504 -11.635 1.00 96.75 181 HIS A O 1
ATOM 1342 N N . ASN A 1 182 ? 5.454 -5.020 -10.398 1.00 97.12 182 ASN A N 1
ATOM 1343 C CA . ASN A 1 182 ? 4.521 -5.998 -9.847 1.00 97.12 182 ASN A CA 1
ATOM 1344 C C . ASN A 1 182 ? 3.102 -5.661 -10.310 1.00 97.12 182 ASN A C 1
ATOM 1346 O O . ASN A 1 182 ? 2.519 -4.734 -9.762 1.00 97.12 182 ASN A O 1
ATOM 1350 N N . PRO A 1 183 ? 2.486 -6.421 -11.234 1.00 96.81 183 PRO A N 1
ATOM 1351 C CA . PRO A 1 183 ? 1.111 -6.172 -11.677 1.00 96.81 183 PRO A CA 1
ATOM 1352 C C . PRO A 1 183 ? 0.061 -6.108 -10.561 1.00 96.81 183 PRO A C 1
ATOM 1354 O O . PRO A 1 183 ? -1.014 -5.543 -10.753 1.00 96.81 183 PRO A O 1
ATOM 1357 N N . ASN A 1 184 ? 0.359 -6.696 -9.400 1.00 97.44 184 ASN A N 1
ATOM 1358 C CA . ASN A 1 184 ? -0.500 -6.649 -8.222 1.00 97.44 184 ASN A CA 1
ATOM 1359 C C . ASN A 1 184 ? -0.301 -5.392 -7.376 1.00 97.44 184 ASN A C 1
ATOM 1361 O O . ASN A 1 184 ? -1.099 -5.172 -6.469 1.00 97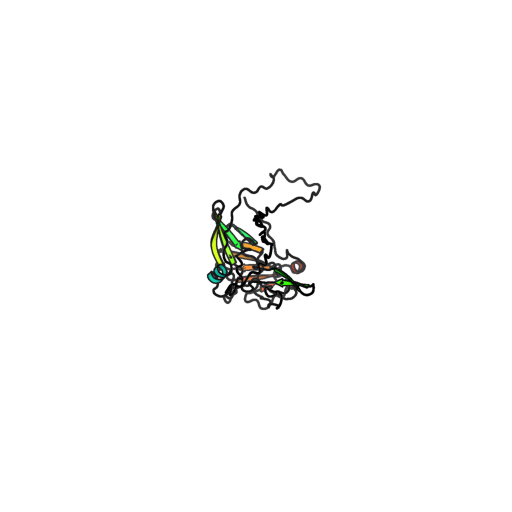.44 184 ASN A O 1
ATOM 1365 N N . GLY A 1 185 ? 0.761 -4.632 -7.634 1.00 96.88 185 GLY A N 1
ATOM 1366 C CA . GLY A 1 185 ? 1.255 -3.585 -6.766 1.00 96.88 185 GLY A CA 1
ATOM 1367 C C . GLY A 1 185 ? 0.338 -2.375 -6.688 1.00 96.88 185 GLY A C 1
ATOM 1368 O O . GLY A 1 185 ? -0.334 -2.021 -7.671 1.00 96.88 185 GLY A O 1
ATOM 1369 N N . LEU A 1 186 ? 0.306 -1.793 -5.491 1.00 96.69 186 LEU A N 1
ATOM 1370 C CA . LEU A 1 186 ? -0.606 -0.726 -5.116 1.00 96.69 186 LEU A CA 1
ATOM 1371 C C . LEU A 1 186 ? 0.128 0.456 -4.478 1.00 96.69 186 LEU A C 1
ATOM 1373 O O . LEU A 1 186 ? 1.019 0.274 -3.651 1.00 96.69 186 LEU A O 1
ATOM 1377 N N . ASP A 1 187 ? -0.315 1.647 -4.855 1.00 95.44 187 ASP A N 1
ATOM 1378 C CA . ASP A 1 187 ? 0.050 2.948 -4.305 1.00 95.44 187 ASP A CA 1
ATOM 1379 C C . ASP A 1 187 ? -1.207 3.558 -3.680 1.00 95.44 187 ASP A C 1
ATOM 1381 O O . ASP A 1 187 ? -1.966 4.269 -4.342 1.00 95.44 187 ASP A O 1
ATOM 1385 N N . THR A 1 188 ? -1.551 3.091 -2.477 1.00 95.31 188 THR A N 1
ATOM 1386 C CA . THR A 1 188 ? -2.865 3.324 -1.870 1.00 95.31 188 THR A CA 1
ATOM 1387 C C . THR A 1 188 ? -2.979 4.696 -1.226 1.00 95.31 188 THR A C 1
ATOM 1389 O O . THR A 1 188 ? -2.284 4.966 -0.259 1.00 95.31 188 THR A O 1
ATOM 1392 N N . GLU A 1 189 ? -3.944 5.492 -1.698 1.00 93.00 189 GLU A N 1
ATOM 1393 C CA . GLU A 1 189 ? -4.152 6.909 -1.330 1.00 93.00 189 GLU A CA 1
ATOM 1394 C C . GLU A 1 189 ? -5.583 7.218 -0.858 1.00 93.00 189 GLU A C 1
ATOM 1396 O O . GLU A 1 189 ? -6.028 8.368 -0.833 1.00 93.00 189 GLU A O 1
ATOM 1401 N N . GLY A 1 190 ? -6.364 6.177 -0.569 1.00 93.75 190 GLY A N 1
ATOM 1402 C CA . GLY A 1 190 ? -7.769 6.312 -0.202 1.00 93.75 190 GLY A CA 1
ATOM 1403 C C . GLY A 1 190 ? -8.312 5.058 0.460 1.00 93.75 190 GLY A C 1
ATOM 1404 O O . GLY A 1 190 ? -7.970 3.954 0.032 1.00 93.75 190 GLY A O 1
ATOM 1405 N N . ILE A 1 191 ? -9.184 5.212 1.457 1.00 97.44 191 ILE A N 1
ATOM 1406 C CA . ILE A 1 191 ? -9.881 4.108 2.120 1.00 97.44 191 ILE A CA 1
ATOM 1407 C C . ILE A 1 191 ? -11.305 4.492 2.527 1.00 97.44 191 ILE A C 1
ATOM 1409 O O . ILE A 1 191 ? -11.560 5.482 3.202 1.00 97.44 191 ILE A O 1
ATOM 1413 N N . VAL A 1 192 ? -12.259 3.632 2.181 1.00 97.75 192 VAL A N 1
ATOM 1414 C CA . VAL A 1 192 ? -13.627 3.667 2.706 1.00 97.75 192 VAL A CA 1
ATOM 1415 C C . VAL A 1 192 ? -14.035 2.261 3.110 1.00 97.75 192 VAL A C 1
ATOM 1417 O O . VAL A 1 192 ? -13.743 1.295 2.405 1.00 97.75 192 VAL A O 1
ATOM 1420 N N . ARG A 1 193 ? -14.753 2.132 4.228 1.00 97.56 193 ARG A N 1
ATOM 1421 C CA . ARG A 1 193 ? -15.350 0.858 4.643 1.00 97.56 193 ARG A CA 1
ATOM 1422 C C . ARG A 1 193 ? -16.816 0.779 4.216 1.00 97.56 193 ARG A C 1
ATOM 1424 O O . ARG A 1 193 ? -17.609 1.653 4.559 1.00 97.56 193 ARG A O 1
ATOM 1431 N N . ALA A 1 194 ? -17.170 -0.275 3.489 1.00 97.44 194 ALA A N 1
ATOM 1432 C CA . ALA A 1 194 ? -18.531 -0.564 3.053 1.00 97.44 194 ALA A CA 1
ATOM 1433 C C . ALA A 1 194 ? -19.384 -1.179 4.181 1.00 97.44 194 ALA A C 1
ATOM 1435 O O . ALA A 1 194 ? -18.871 -1.624 5.212 1.00 97.44 194 ALA A O 1
ATOM 1436 N N . HIS A 1 195 ? -20.707 -1.208 3.978 1.00 96.12 195 HIS A N 1
ATOM 1437 C CA . HIS A 1 195 ? -21.667 -1.709 4.972 1.00 96.12 195 HIS A CA 1
ATOM 1438 C C . HIS A 1 195 ? -21.477 -3.203 5.290 1.00 96.12 195 HIS A C 1
ATOM 1440 O O . HIS A 1 195 ? -21.655 -3.616 6.432 1.00 96.12 195 HIS A O 1
ATOM 1446 N N . ASP A 1 196 ? -21.062 -3.994 4.298 1.00 96.81 196 ASP A N 1
ATOM 1447 C CA . ASP A 1 196 ? -20.754 -5.424 4.419 1.00 96.81 196 ASP A CA 1
ATOM 1448 C C . ASP A 1 196 ? -19.397 -5.687 5.107 1.00 96.81 196 ASP A C 1
ATOM 1450 O O . ASP A 1 196 ? -18.974 -6.829 5.276 1.00 96.81 196 ASP A O 1
ATOM 1454 N N . GLY A 1 197 ? -18.699 -4.621 5.510 1.00 97.75 197 GLY A N 1
ATOM 1455 C CA . GLY A 1 197 ? -17.400 -4.667 6.164 1.00 97.75 197 GLY A CA 1
ATOM 1456 C C . GLY A 1 197 ? -16.209 -4.800 5.218 1.00 97.75 197 GLY A C 1
ATOM 1457 O O . GLY A 1 197 ? -15.081 -4.794 5.712 1.00 97.75 197 GLY A O 1
ATOM 1458 N N . SER A 1 198 ? -16.435 -4.894 3.904 1.00 98.69 198 SER A N 1
ATOM 1459 C CA . SER A 1 198 ? -15.383 -4.787 2.891 1.00 98.69 198 SER A CA 1
ATOM 1460 C C . SER A 1 198 ? -14.833 -3.358 2.802 1.00 98.69 198 SER A C 1
ATOM 1462 O O . SER A 1 198 ? -15.371 -2.419 3.393 1.00 98.69 198 SER A O 1
ATOM 1464 N N . PHE A 1 199 ? -13.734 -3.189 2.078 1.00 98.75 199 PHE A N 1
ATOM 1465 C CA . PHE A 1 199 ? -13.036 -1.925 1.907 1.00 98.75 199 PHE A CA 1
ATOM 1466 C C . PHE A 1 199 ? -12.941 -1.562 0.430 1.00 98.75 199 PHE A C 1
ATOM 1468 O O . PHE A 1 199 ? -12.727 -2.416 -0.429 1.00 98.75 199 PHE A O 1
ATOM 1475 N N . TRP A 1 200 ? -13.063 -0.275 0.146 1.00 98.56 200 TRP A N 1
ATOM 1476 C CA . TRP A 1 200 ? -12.729 0.313 -1.140 1.00 98.56 200 TRP A CA 1
ATOM 1477 C C . TRP A 1 200 ? -11.495 1.171 -0.963 1.00 98.56 200 TRP A C 1
ATOM 1479 O O . TRP A 1 200 ? -11.489 2.067 -0.120 1.00 98.56 200 TRP A O 1
ATOM 1489 N N . LEU A 1 201 ? -10.468 0.882 -1.752 1.00 97.88 201 LEU A N 1
ATOM 1490 C CA . LEU A 1 201 ? -9.224 1.632 -1.767 1.00 97.88 201 LEU A CA 1
ATOM 1491 C C . LEU A 1 201 ? -9.081 2.398 -3.076 1.00 97.88 201 LEU A C 1
ATOM 1493 O O . LEU A 1 201 ? -9.623 1.991 -4.109 1.00 97.88 201 LEU A O 1
ATOM 1497 N N . VAL A 1 202 ? -8.318 3.480 -3.033 1.00 95.25 202 VAL A N 1
ATOM 1498 C CA . VAL A 1 202 ? -7.891 4.232 -4.215 1.00 95.25 202 VAL A CA 1
ATOM 1499 C C . VAL A 1 202 ? -6.417 3.955 -4.461 1.00 95.25 202 VAL A C 1
ATOM 1501 O O . VAL A 1 202 ? -5.646 3.959 -3.510 1.00 95.25 202 VAL A O 1
ATOM 1504 N N . ASP A 1 203 ? -6.032 3.757 -5.721 1.00 92.06 203 ASP A N 1
ATOM 1505 C CA . ASP A 1 203 ? -4.635 3.568 -6.132 1.00 92.06 203 ASP A CA 1
ATOM 1506 C C . ASP A 1 203 ? -4.135 4.689 -7.064 1.00 92.06 203 ASP A C 1
ATOM 1508 O O . ASP A 1 203 ? -4.887 5.185 -7.915 1.00 92.06 203 ASP A O 1
ATOM 1512 N N . GLU A 1 204 ? -2.867 5.077 -6.891 1.00 88.12 204 GLU A N 1
ATOM 1513 C CA . GLU A 1 204 ? -2.196 6.173 -7.598 1.00 88.12 204 GLU A CA 1
ATOM 1514 C C . GLU A 1 204 ? -1.304 5.727 -8.776 1.00 88.12 204 GLU A C 1
ATOM 1516 O O . GLU A 1 204 ? -1.062 6.521 -9.692 1.00 88.12 204 GLU A O 1
ATOM 1521 N N . TYR A 1 205 ? -0.909 4.451 -8.877 1.00 88.19 205 TYR A N 1
ATOM 1522 C CA . TYR A 1 205 ? -0.174 3.969 -10.057 1.00 88.19 205 TYR A CA 1
ATOM 1523 C C . TYR A 1 205 ? -0.968 4.156 -11.356 1.00 88.19 205 TYR A C 1
ATOM 1525 O O . TYR A 1 205 ? -0.411 4.488 -12.407 1.00 88.19 205 TYR A O 1
ATOM 1533 N N . GLY A 1 206 ? -2.289 4.053 -11.262 1.00 80.56 206 GLY A N 1
ATOM 1534 C CA . GLY A 1 206 ? -3.223 4.611 -12.230 1.00 80.56 206 GLY A CA 1
ATOM 1535 C C . GLY A 1 206 ? -4.590 4.783 -11.577 1.00 80.56 206 GLY A C 1
ATOM 1536 O O . GLY A 1 206 ? -4.929 3.968 -10.717 1.00 80.56 206 GLY A O 1
ATOM 1537 N N . PRO A 1 207 ? -5.398 5.786 -11.980 1.00 83.75 207 PRO A N 1
ATOM 1538 C CA . PRO A 1 207 ? -6.639 6.129 -11.287 1.00 83.75 207 PRO A CA 1
ATOM 1539 C C . PRO A 1 207 ? -7.564 4.920 -11.234 1.00 83.75 207 PRO A C 1
ATOM 1541 O O . PRO A 1 207 ? -8.216 4.583 -12.221 1.00 83.75 207 PRO A O 1
ATOM 1544 N N . SER A 1 208 ? -7.603 4.246 -10.090 1.00 92.00 208 SER A N 1
ATOM 1545 C CA . SER A 1 208 ? -8.311 2.981 -9.955 1.00 92.00 208 SER A CA 1
ATOM 1546 C C . SER A 1 208 ? -8.902 2.803 -8.568 1.00 92.00 208 SER A C 1
ATOM 1548 O O . SER A 1 208 ? -8.451 3.404 -7.595 1.00 92.00 208 SER A O 1
ATOM 1550 N N . LEU A 1 209 ? -9.956 1.989 -8.517 1.00 96.94 209 LEU A N 1
ATOM 1551 C CA . LEU A 1 209 ? -10.628 1.585 -7.289 1.00 96.94 209 LEU A CA 1
ATOM 1552 C C . LEU A 1 209 ? -10.351 0.106 -7.045 1.00 96.94 209 LEU A C 1
ATOM 1554 O O . LEU A 1 209 ? -10.543 -0.717 -7.944 1.00 96.94 209 LEU A O 1
ATOM 1558 N N . VAL A 1 210 ? -9.931 -0.244 -5.838 1.00 98.31 210 VAL A N 1
ATOM 1559 C CA . VAL A 1 210 ? -9.649 -1.625 -5.442 1.00 98.31 210 VAL A CA 1
ATOM 1560 C C . VAL A 1 210 ? -10.671 -2.044 -4.396 1.00 98.31 210 VAL A C 1
ATOM 1562 O O . VAL A 1 210 ? -10.728 -1.475 -3.311 1.00 98.31 210 VAL A O 1
ATOM 1565 N N . HIS A 1 211 ? -11.492 -3.039 -4.720 1.00 98.62 211 HIS A N 1
ATOM 1566 C CA . HIS A 1 211 ? -12.409 -3.653 -3.766 1.00 98.62 211 HIS A CA 1
ATOM 1567 C C . HIS A 1 211 ? -11.677 -4.760 -3.018 1.00 98.62 211 HIS A C 1
ATOM 1569 O O . HIS A 1 211 ? -11.163 -5.699 -3.631 1.00 98.62 211 HIS A O 1
ATOM 1575 N N . VAL A 1 212 ? -11.636 -4.655 -1.698 1.00 98.81 212 VAL A N 1
ATOM 1576 C CA . VAL A 1 212 ? -10.908 -5.546 -0.800 1.00 98.81 212 VAL A CA 1
ATOM 1577 C C . VAL A 1 212 ? -11.889 -6.116 0.214 1.00 98.81 212 VAL A C 1
ATOM 1579 O O . VAL A 1 212 ? -12.690 -5.400 0.799 1.00 98.81 212 VAL A O 1
ATOM 1582 N N . SER A 1 213 ? -11.858 -7.424 0.432 1.00 98.75 213 SER A N 1
ATOM 1583 C CA . SER A 1 213 ? -12.706 -8.080 1.428 1.00 98.75 213 SER A CA 1
ATOM 1584 C C . SER A 1 213 ? -12.413 -7.590 2.850 1.00 98.75 213 SER A C 1
ATOM 1586 O O . SER A 1 213 ? -11.345 -7.051 3.135 1.00 98.75 213 SER A O 1
ATOM 1588 N N . ALA A 1 214 ? -13.316 -7.889 3.786 1.00 98.25 214 ALA A N 1
ATOM 1589 C CA . ALA A 1 214 ? -13.124 -7.606 5.211 1.00 98.25 214 ALA A CA 1
ATOM 1590 C C . ALA A 1 214 ? -11.868 -8.266 5.828 1.00 98.25 214 ALA A C 1
ATOM 1592 O O . ALA A 1 214 ? -11.502 -7.942 6.951 1.00 98.25 214 ALA A O 1
ATOM 1593 N N . ARG A 1 215 ? -11.224 -9.202 5.112 1.00 98.06 215 ARG A N 1
ATOM 1594 C CA . ARG A 1 215 ? -9.993 -9.903 5.519 1.00 98.06 215 ARG A CA 1
ATOM 1595 C C . ARG A 1 215 ? -8.758 -9.475 4.714 1.00 98.06 215 ARG A C 1
ATOM 1597 O O . ARG A 1 215 ? -7.767 -10.192 4.717 1.00 98.06 215 ARG A O 1
ATOM 1604 N N . GLY A 1 216 ? -8.829 -8.378 3.958 1.00 98.31 216 GLY A N 1
ATOM 1605 C CA . GLY A 1 216 ? -7.681 -7.857 3.205 1.00 98.31 216 GLY A CA 1
ATOM 1606 C C . GLY A 1 216 ? -7.431 -8.509 1.835 1.00 98.31 216 GLY A C 1
ATOM 1607 O O . GLY A 1 216 ? -6.568 -8.076 1.081 1.00 98.31 216 GLY A O 1
ATOM 1608 N N . LYS A 1 217 ? -8.211 -9.517 1.432 1.00 98.75 217 LYS A N 1
ATOM 1609 C CA . LYS A 1 217 ? -8.100 -10.117 0.089 1.00 98.75 217 LYS A CA 1
ATOM 1610 C C . LYS A 1 217 ? -8.713 -9.221 -0.989 1.00 98.75 217 LYS A C 1
ATOM 1612 O O . LYS A 1 217 ? -9.893 -8.889 -0.877 1.00 98.75 217 LYS A O 1
ATOM 1617 N N . VAL A 1 218 ? -7.972 -8.899 -2.047 1.00 98.75 218 VAL A N 1
ATOM 1618 C CA . VAL A 1 218 ? -8.474 -8.160 -3.215 1.00 98.75 218 VAL A CA 1
ATOM 1619 C C . VAL A 1 218 ? -9.543 -8.989 -3.928 1.00 98.75 218 VAL A C 1
ATOM 1621 O O . VAL A 1 218 ? -9.303 -10.112 -4.374 1.00 98.75 218 VAL A O 1
ATOM 1624 N N . ILE A 1 219 ? -10.738 -8.412 -4.034 1.00 98.62 219 ILE A N 1
ATOM 1625 C CA . ILE A 1 219 ? -11.886 -8.973 -4.749 1.00 98.62 219 ILE A CA 1
ATOM 1626 C C . ILE A 1 219 ? -11.795 -8.595 -6.225 1.00 98.62 219 ILE A C 1
ATOM 1628 O O . ILE A 1 219 ? -11.953 -9.453 -7.095 1.00 98.62 219 ILE A O 1
ATOM 1632 N N . LYS A 1 220 ? -11.560 -7.308 -6.514 1.00 98.50 220 LYS A N 1
ATOM 1633 C CA . LYS A 1 220 ? -11.524 -6.774 -7.879 1.00 98.50 220 LYS A CA 1
ATOM 1634 C C . LYS A 1 220 ? -10.880 -5.394 -7.930 1.00 98.50 220 LYS A C 1
ATOM 1636 O O . LYS A 1 220 ? -11.059 -4.598 -7.014 1.00 98.50 220 LYS A O 1
ATOM 1641 N N . ARG A 1 221 ? -10.216 -5.079 -9.040 1.00 98.00 221 ARG A N 1
ATOM 1642 C CA . ARG A 1 221 ? -9.721 -3.735 -9.352 1.00 98.00 221 ARG A CA 1
ATOM 1643 C C . ARG A 1 221 ? -10.464 -3.148 -10.547 1.00 98.00 221 ARG A C 1
ATOM 1645 O O . ARG A 1 221 ? -10.628 -3.812 -11.568 1.00 98.00 221 ARG A O 1
ATOM 1652 N N . TYR A 1 222 ? -10.898 -1.902 -10.431 1.00 97.88 222 TYR A N 1
ATOM 1653 C CA . TYR A 1 222 ? -11.575 -1.152 -11.482 1.00 97.88 222 TYR A CA 1
ATOM 1654 C C . TYR A 1 222 ? -10.654 -0.053 -11.980 1.00 97.88 222 TYR A C 1
ATOM 1656 O O . TYR A 1 222 ? -10.210 0.787 -11.202 1.00 97.88 222 TYR A O 1
ATOM 1664 N N . VAL A 1 223 ? -10.366 -0.068 -13.273 1.00 96.06 223 VAL A N 1
ATOM 1665 C CA . VAL A 1 223 ? -9.402 0.823 -13.920 1.00 96.06 223 VAL A CA 1
ATOM 1666 C C . VAL A 1 223 ? -10.066 1.576 -15.079 1.00 96.06 223 VAL A C 1
ATOM 1668 O O . VAL A 1 223 ? -11.164 1.195 -15.506 1.00 96.06 223 VAL A O 1
ATOM 1671 N N . PRO A 1 224 ? -9.442 2.637 -15.612 1.00 95.25 224 PRO A N 1
ATOM 1672 C CA . PRO A 1 224 ? -9.942 3.331 -16.788 1.00 95.25 224 PRO A CA 1
ATOM 1673 C C . PRO A 1 224 ? -9.905 2.438 -18.024 1.00 95.25 224 PRO A C 1
ATOM 1675 O O . PRO A 1 224 ? -8.975 1.647 -18.210 1.00 95.25 224 PRO A O 1
ATOM 1678 N N . LYS A 1 225 ? -10.893 2.610 -18.902 1.00 96.19 225 LYS A N 1
ATOM 1679 C CA . LYS A 1 225 ? -10.896 1.995 -20.235 1.00 96.19 225 LYS A CA 1
ATOM 1680 C C . LYS A 1 225 ? -9.622 2.335 -21.001 1.00 96.19 225 LYS A C 1
ATOM 1682 O O . LYS A 1 225 ? -9.281 3.507 -21.128 1.00 96.19 225 LYS A O 1
ATOM 1687 N N . GLY A 1 226 ? -8.947 1.310 -21.517 1.00 93.69 226 GLY A N 1
ATOM 1688 C CA . GLY A 1 226 ? -7.690 1.420 -22.251 1.00 93.69 226 GLY A CA 1
ATOM 1689 C C . GLY A 1 226 ? -6.416 1.316 -21.405 1.00 93.69 226 GLY A C 1
ATOM 1690 O O . GLY A 1 226 ? -5.332 1.404 -21.986 1.00 93.69 226 GLY A O 1
ATOM 1691 N N . LEU A 1 227 ? -6.496 1.121 -20.076 1.00 92.62 227 LEU A N 1
ATOM 1692 C CA . LEU A 1 227 ? -5.294 0.956 -19.242 1.00 92.62 227 LEU A CA 1
ATOM 1693 C C . LEU A 1 227 ? -4.506 -0.305 -19.628 1.00 92.62 227 LEU A C 1
ATOM 1695 O O . LEU A 1 227 ? -3.277 -0.256 -19.688 1.00 92.62 227 LEU A O 1
ATOM 1699 N N . LYS A 1 228 ? -5.217 -1.402 -19.923 1.00 94.12 228 LYS A N 1
ATOM 1700 C CA . LYS A 1 228 ? -4.672 -2.712 -20.305 1.00 94.12 228 LYS A CA 1
ATOM 1701 C C . LYS A 1 228 ? -3.698 -3.297 -19.271 1.00 94.12 228 LYS A C 1
ATOM 1703 O O . LYS A 1 228 ? -2.697 -3.901 -19.653 1.00 94.12 228 LYS A O 1
ATOM 1708 N N . LEU A 1 229 ? -4.011 -3.164 -17.979 1.00 94.50 229 LEU A N 1
ATOM 1709 C CA . LEU A 1 229 ? -3.258 -3.817 -16.902 1.00 94.50 229 LEU A CA 1
ATOM 1710 C C . LEU A 1 229 ? -3.380 -5.347 -17.029 1.00 94.50 229 LEU A C 1
ATOM 1712 O O . LEU A 1 229 ? -4.486 -5.890 -17.054 1.00 94.50 229 LEU A O 1
ATOM 1716 N N . ARG A 1 230 ? -2.244 -6.048 -17.114 1.00 94.31 230 ARG A N 1
ATOM 1717 C CA . ARG A 1 230 ? -2.160 -7.507 -17.309 1.00 94.31 230 ARG A CA 1
ATOM 1718 C C . ARG A 1 230 ? -1.300 -8.151 -16.228 1.00 94.31 230 ARG A C 1
ATOM 1720 O O . ARG A 1 230 ? -0.390 -7.520 -15.715 1.00 94.31 230 ARG A O 1
ATOM 1727 N N . GLY A 1 231 ? -1.561 -9.424 -15.928 1.00 95.81 231 GLY A N 1
ATOM 1728 C CA . GLY A 1 231 ? -0.743 -10.222 -15.003 1.00 95.81 231 GLY A CA 1
ATOM 1729 C C . GLY A 1 231 ? -1.097 -10.072 -13.520 1.00 95.81 231 GLY A C 1
ATOM 1730 O O . GLY A 1 231 ? -0.474 -10.726 -12.689 1.00 95.81 231 GLY A O 1
ATOM 1731 N N . ALA A 1 232 ? -2.095 -9.252 -13.180 1.00 97.25 232 ALA A N 1
ATOM 1732 C CA . ALA A 1 232 ? -2.625 -9.192 -11.824 1.00 97.25 232 ALA A CA 1
ATOM 1733 C C . ALA A 1 232 ? -3.317 -10.516 -11.457 1.00 97.25 232 ALA A C 1
ATOM 1735 O O . ALA A 1 232 ? -4.141 -11.037 -12.211 1.00 97.25 232 ALA A O 1
ATOM 1736 N N . ASP A 1 233 ? -3.028 -11.037 -10.269 1.00 98.06 233 ASP A N 1
ATOM 1737 C CA . ASP A 1 233 ? -3.698 -12.191 -9.670 1.00 98.06 233 ASP A CA 1
ATOM 1738 C C . ASP A 1 233 ? -4.954 -11.764 -8.894 1.00 98.06 233 ASP A C 1
ATOM 1740 O O . ASP A 1 233 ? -5.220 -12.144 -7.752 1.00 98.06 233 ASP A O 1
ATOM 1744 N N . TYR A 1 234 ? -5.746 -10.917 -9.533 1.00 97.88 234 TYR A N 1
ATOM 1745 C CA . TYR A 1 234 ? -7.102 -10.580 -9.141 1.00 97.88 234 TYR A CA 1
ATOM 1746 C C . TYR A 1 234 ? -7.852 -10.067 -10.376 1.00 97.88 234 TYR A C 1
ATOM 1748 O O . TYR A 1 234 ? -7.229 -9.586 -11.326 1.00 97.88 234 TYR A O 1
ATOM 1756 N N . PRO A 1 235 ? -9.190 -10.164 -10.408 1.00 98.25 235 PRO A N 1
ATOM 1757 C CA . PRO A 1 235 ? -9.972 -9.624 -11.511 1.00 98.25 235 PRO A CA 1
ATOM 1758 C C . PRO A 1 235 ? -9.724 -8.122 -11.703 1.00 98.25 235 PRO A C 1
ATOM 1760 O O . PRO A 1 235 ? -9.811 -7.345 -10.750 1.00 98.25 235 PRO A O 1
ATOM 1763 N N . VAL A 1 236 ? -9.480 -7.709 -12.947 1.00 98.06 236 VAL A N 1
ATOM 1764 C CA . VAL A 1 236 ? -9.369 -6.300 -13.349 1.00 98.06 236 VAL A CA 1
ATOM 1765 C C . VAL A 1 236 ? -10.492 -5.985 -14.332 1.00 98.06 236 VAL A C 1
ATOM 1767 O O . VAL A 1 236 ? -10.693 -6.719 -15.297 1.00 98.06 236 VAL A O 1
ATOM 1770 N N . ALA A 1 237 ? -11.244 -4.914 -14.087 1.00 98.06 237 ALA A N 1
ATOM 1771 C CA . ALA A 1 237 ? -12.277 -4.424 -14.992 1.00 98.06 237 ALA A CA 1
ATOM 1772 C C . ALA A 1 237 ? -11.981 -3.001 -15.461 1.00 98.06 237 ALA A C 1
ATOM 1774 O O . ALA A 1 237 ? -11.834 -2.082 -14.660 1.00 98.06 237 ALA A O 1
ATOM 1775 N N . GLU A 1 238 ? -11.988 -2.812 -16.774 1.00 96.88 238 GLU A N 1
ATOM 1776 C CA . GLU A 1 238 ? -11.923 -1.507 -17.426 1.00 96.88 238 GLU A CA 1
ATOM 1777 C C . GLU A 1 238 ? -13.296 -0.809 -17.396 1.00 96.88 238 GLU A C 1
ATOM 1779 O O . GLU A 1 238 ? -13.999 -0.703 -18.402 1.00 96.88 238 GLU A O 1
ATOM 1784 N N . ALA A 1 239 ? -13.723 -0.396 -16.204 1.00 96.75 239 ALA A N 1
ATOM 1785 C CA . ALA A 1 239 ? -15.059 0.153 -15.968 1.00 96.75 239 ALA A CA 1
ATOM 1786 C C . ALA A 1 239 ? -15.080 1.678 -15.803 1.00 96.75 239 ALA A C 1
ATOM 1788 O O . ALA A 1 239 ? -16.138 2.287 -15.952 1.00 96.75 239 ALA A O 1
ATOM 1789 N N . LEU A 1 240 ? -13.938 2.303 -15.499 1.00 95.00 240 LEU A N 1
ATOM 1790 C CA . LEU A 1 240 ? -13.873 3.748 -15.290 1.00 95.00 240 LEU A CA 1
ATOM 1791 C C . LEU A 1 240 ? -13.737 4.493 -16.634 1.00 95.00 240 LEU A C 1
ATOM 1793 O O . LEU A 1 240 ? -13.209 3.930 -17.602 1.00 95.00 240 LEU A O 1
ATOM 1797 N N . PRO A 1 241 ? -14.185 5.760 -16.730 1.00 94.88 241 PRO A N 1
ATOM 1798 C CA . PRO A 1 241 ? -14.045 6.558 -17.946 1.00 94.88 241 PRO A CA 1
ATOM 1799 C C . PRO A 1 241 ? -12.590 6.636 -18.430 1.00 94.88 241 PRO A C 1
ATOM 1801 O O . PRO A 1 241 ? -11.695 6.986 -17.663 1.00 94.88 241 PRO A O 1
ATOM 1804 N N . GLY A 1 242 ? -12.353 6.353 -19.716 1.00 92.31 242 GLY A N 1
ATOM 1805 C CA . GLY A 1 242 ? -11.004 6.346 -20.303 1.00 92.31 242 GLY A CA 1
ATOM 1806 C C . GLY A 1 242 ? -10.285 7.697 -20.223 1.00 92.31 242 GLY A C 1
ATOM 1807 O O . GLY A 1 242 ? -9.062 7.729 -20.140 1.00 92.31 242 GLY A O 1
ATOM 1808 N N . VAL A 1 243 ? -11.035 8.805 -20.132 1.00 90.31 243 VAL A N 1
ATOM 1809 C CA . VAL A 1 243 ? -10.485 10.161 -19.938 1.00 90.31 243 VAL A CA 1
ATOM 1810 C C . VAL A 1 243 ? -9.587 10.266 -18.698 1.00 90.31 243 VAL A C 1
ATOM 1812 O O . VAL A 1 243 ? -8.658 11.070 -18.672 1.00 90.31 243 VAL A O 1
ATOM 1815 N N . LEU A 1 244 ? -9.795 9.412 -17.688 1.00 88.44 244 LEU A N 1
ATOM 1816 C CA . LEU A 1 244 ? -8.961 9.386 -16.487 1.00 88.44 244 LEU A CA 1
ATOM 1817 C C . LEU A 1 244 ? -7.508 8.978 -16.776 1.00 88.44 244 LEU A C 1
ATOM 1819 O O . LEU A 1 244 ? -6.630 9.338 -15.999 1.00 88.44 244 LEU A O 1
ATOM 1823 N N . LEU A 1 245 ? -7.218 8.309 -17.900 1.00 87.06 245 LEU A N 1
ATOM 1824 C CA . LEU A 1 245 ? -5.843 7.986 -18.310 1.00 87.06 245 LEU A CA 1
ATOM 1825 C C . LEU A 1 245 ? -4.981 9.220 -18.595 1.00 87.06 245 LEU A C 1
ATOM 1827 O O . LEU A 1 245 ? -3.758 9.102 -18.600 1.00 87.06 245 LEU A O 1
ATOM 1831 N N . HIS A 1 246 ? -5.599 10.377 -18.844 1.00 83.00 246 HIS A N 1
ATOM 1832 C CA . HIS A 1 246 ? -4.888 11.631 -19.093 1.00 83.00 246 HIS A CA 1
ATOM 1833 C C . HIS A 1 246 ? -4.491 12.362 -17.808 1.00 83.00 246 HIS A C 1
ATOM 1835 O O . HIS A 1 246 ? -3.787 13.366 -17.877 1.00 83.00 246 HIS A O 1
ATOM 1841 N N . ARG A 1 247 ? -4.908 11.880 -16.628 1.00 73.44 247 ARG A N 1
ATOM 1842 C CA . ARG A 1 247 ? -4.389 12.410 -15.363 1.00 73.44 247 ARG A CA 1
ATOM 1843 C C . ARG A 1 247 ? -2.924 11.988 -15.235 1.00 73.44 247 ARG A C 1
ATOM 1845 O O . ARG A 1 247 ? -2.632 10.815 -15.029 1.00 73.44 247 ARG A O 1
ATOM 1852 N N . THR A 1 248 ? -2.010 12.943 -15.375 1.00 57.69 248 THR A N 1
ATOM 1853 C CA . THR A 1 248 ? -0.554 12.760 -15.243 1.00 57.69 248 THR A CA 1
ATOM 1854 C C . THR A 1 248 ? -0.021 13.515 -14.021 1.00 57.69 248 THR A C 1
ATOM 1856 O O . THR A 1 248 ? -0.519 14.597 -13.721 1.00 57.69 248 THR A O 1
ATOM 1859 N N . GLY A 1 249 ? 1.008 12.990 -13.342 1.00 53.31 249 GLY A N 1
ATOM 1860 C CA . GLY A 1 249 ? 1.687 13.653 -12.210 1.00 53.31 249 GLY A CA 1
ATOM 1861 C C . GLY A 1 249 ? 1.535 12.944 -10.853 1.00 53.31 249 GLY A C 1
ATOM 1862 O O . GLY A 1 249 ? 1.044 11.818 -10.792 1.00 53.31 249 GLY A O 1
ATOM 1863 N N . ALA A 1 250 ? 1.969 13.606 -9.772 1.00 45.78 250 ALA A N 1
ATOM 1864 C CA . ALA A 1 250 ? 1.968 13.123 -8.375 1.00 45.78 250 ALA A CA 1
ATOM 1865 C C . ALA A 1 250 ? 0.589 13.235 -7.674 1.00 45.78 250 ALA A C 1
ATOM 1867 O O . ALA A 1 250 ? 0.487 13.584 -6.498 1.00 45.78 250 ALA A O 1
ATOM 1868 N N . SER A 1 251 ? -0.497 13.088 -8.439 1.00 49.22 251 SER A N 1
ATOM 1869 C CA . SER A 1 251 ? -1.888 13.116 -7.941 1.00 49.22 251 SER A CA 1
ATOM 1870 C C . SER A 1 251 ? -2.810 12.292 -8.854 1.00 49.22 251 SER A C 1
ATOM 1872 O O . SER A 1 251 ? -3.892 12.739 -9.268 1.00 49.22 251 SER A O 1
ATOM 1874 N N . ARG A 1 252 ? -2.328 11.116 -9.271 1.00 55.09 252 ARG A N 1
ATOM 1875 C CA . ARG A 1 252 ? -3.018 10.206 -10.205 1.00 55.09 252 ARG A CA 1
ATOM 1876 C C . ARG A 1 252 ? -4.164 9.446 -9.536 1.00 55.09 252 ARG A C 1
ATOM 1878 O O . ARG A 1 252 ? -5.105 9.060 -10.229 1.00 55.09 252 ARG A O 1
ATOM 1885 N N . GLY A 1 253 ? -4.120 9.298 -8.214 1.00 46.03 253 GLY A N 1
ATOM 1886 C CA . GLY A 1 253 ? -5.212 8.767 -7.405 1.00 46.03 253 GLY A CA 1
ATOM 1887 C C . GLY A 1 253 ? -6.360 9.765 -7.208 1.00 46.03 253 GLY A C 1
ATOM 1888 O O . GLY A 1 253 ? -6.236 10.980 -7.392 1.00 46.03 253 GLY A O 1
ATOM 1889 N N . TRP A 1 254 ? -7.514 9.247 -6.800 1.00 48.00 254 TRP A N 1
ATOM 1890 C CA . TRP A 1 254 ? -8.592 10.044 -6.221 1.00 48.00 254 TRP A CA 1
ATOM 1891 C C . TRP A 1 254 ? -8.187 10.435 -4.793 1.00 48.00 254 TRP A C 1
ATOM 1893 O O . TRP A 1 254 ? -8.566 9.753 -3.848 1.00 48.00 254 TRP A O 1
ATOM 1903 N N . ARG A 1 255 ? -7.419 11.519 -4.612 1.00 45.09 255 ARG A N 1
ATOM 1904 C CA . ARG A 1 255 ? -7.220 12.082 -3.266 1.00 45.09 255 ARG A CA 1
ATOM 1905 C C . ARG A 1 255 ? -8.572 12.564 -2.758 1.00 45.09 255 ARG A C 1
ATOM 1907 O O . ARG A 1 255 ? -9.082 13.596 -3.202 1.00 45.09 255 ARG A O 1
ATOM 1914 N N . CYS A 1 256 ? -9.175 11.811 -1.846 1.00 36.50 256 CYS A N 1
ATOM 1915 C CA . CYS A 1 256 ? -10.274 12.337 -1.067 1.00 36.50 256 CYS A CA 1
ATOM 1916 C C . CYS A 1 256 ? -9.645 13.241 -0.010 1.00 36.50 256 CYS A C 1
ATOM 1918 O O . CYS A 1 256 ? -9.328 12.809 1.089 1.00 36.50 256 CYS A O 1
ATOM 1920 N N . SER A 1 257 ? -9.478 14.527 -0.318 1.00 31.28 257 SER A N 1
ATOM 1921 C CA . SER A 1 257 ? -9.213 15.548 0.700 1.00 31.28 257 SER A CA 1
ATOM 1922 C C . SER A 1 257 ? -10.468 15.764 1.560 1.00 31.28 257 SER A C 1
ATOM 1924 O O . SER A 1 257 ? -10.935 16.886 1.728 1.00 31.28 257 SER A O 1
ATOM 1926 N N . ARG A 1 258 ? -11.079 14.695 2.079 1.00 30.64 258 ARG A N 1
ATOM 1927 C CA . ARG A 1 258 ? -12.054 14.769 3.161 1.00 30.64 258 ARG A CA 1
ATOM 1928 C C . ARG A 1 258 ? -11.320 14.496 4.466 1.00 30.64 258 ARG A C 1
ATOM 1930 O O . ARG A 1 258 ? -11.606 13.546 5.180 1.00 30.64 258 ARG A O 1
ATOM 1937 N N . ALA A 1 259 ? -10.483 15.453 4.855 1.00 29.95 259 ALA A N 1
ATOM 1938 C CA . ALA A 1 259 ? -10.372 15.786 6.268 1.00 29.95 259 ALA A CA 1
ATOM 1939 C C . ALA A 1 259 ? -11.708 16.422 6.706 1.00 29.95 259 ALA A C 1
ATOM 1941 O O . ALA A 1 259 ? -11.801 17.623 6.934 1.00 29.95 259 ALA A O 1
ATOM 1942 N N . VAL A 1 260 ? -12.785 15.630 6.751 1.00 25.56 260 VAL A N 1
ATOM 1943 C CA . VAL A 1 260 ? -14.000 16.005 7.483 1.00 25.56 260 VAL A CA 1
ATOM 1944 C C . VAL A 1 260 ? -13.807 15.449 8.878 1.00 25.56 260 VAL A C 1
ATOM 1946 O O . VAL A 1 260 ? -14.265 14.361 9.220 1.00 25.56 260 VAL A O 1
ATOM 1949 N N . ILE A 1 261 ? -13.024 16.194 9.646 1.00 28.50 261 ILE A N 1
ATOM 1950 C CA . ILE A 1 261 ? -12.885 16.010 11.079 1.00 28.50 261 ILE A CA 1
ATOM 1951 C C . ILE A 1 261 ? -13.883 16.997 11.685 1.00 28.50 261 ILE A C 1
ATOM 1953 O O . ILE A 1 261 ? -13.710 18.206 11.536 1.00 28.50 261 ILE A O 1
ATOM 1957 N N . TRP A 1 262 ? -14.965 16.473 12.263 1.00 32.09 262 TRP A N 1
ATOM 1958 C CA . TRP A 1 262 ? -15.843 17.245 13.144 1.00 32.09 262 TRP A CA 1
ATOM 1959 C C . TRP A 1 262 ? -15.131 17.529 14.467 1.00 32.09 262 TRP A C 1
ATOM 1961 O O . TRP A 1 262 ? -14.451 16.602 14.971 1.00 32.09 262 TRP A O 1
#

Organism: NCBI:txid1286094

Foldseek 3Di:
DDDDDDDDDDDDDDDPPDDPPPPPPPPPPPDDPDDDDDDDDDDDDDPDDDDDDPAAADEDWAFQQVVQCVQPNPLFPPSVRDTQDQQPLDWADPPDPQKIKTKGFLDDWDWDADPNDTAIEDQGQSRAIKTFIWGDDHRYIDTPDIATAAFPVRHGAHSFQQDPPLDGFYAHPVRPGTDDHRLSHFGWRDWDADPQQWIWTKGQSAGKIWTAGNRNYTAEIEHAPPPPRDDGRHHYHNPHHNVLSPDDDPPRIPNPPPPVDD

Sequence (262 aa):
MSSHAADRRRVRRSVAFGVPLALLTAVAVTGTATGVQSDASGESRGKGGTPRVTGTATLGDIPLGPFSNRLLPGTVRDDRGVDLGGIGSDIYPAGRKGEFWTVTDRGPNGQIKVDGKKRRTFPVPGFDPAIVKIRVAGRSVKVIDALPITTRSGKPVTGLPNQEGRDEAPYTYDAEKPLSHNPNGLDTEGIVRAHDGSFWLVDEYGPSLVHVSARGKVIKRYVPKGLKLRGADYPVAEALPGVLLHRTGASRGWRCSRAVIW